Protein AF-A0A2U4FDA7-F1 (afdb_monomer_lite)

pLDDT: mean 87.08, std 16.71, range [31.14, 98.75]

Sequence (281 aa):
MVKKLFVFSLLLLTVLGCNNNVLKPDDFSKESIDAKYPYWQVGIESFEIASELTKYTTITVDEKKYMLICMALIRLAVNTEEFVSGIKAADAELGSSVNDSYDGQVLKVGDKYDAQKVIDTVRSLKYDFVYRKMNTAAGVGTGEMGKSRYLRHGLQPENEIPTGGWVGFSSGNWGSIDSTLFGDYSTYMESQAYANLAGLMFHEHMHNIGFHHVGQYAVPYTLQGVVTDILNKILWKDAIYGTNPSLKEKYKDQVNELIAYYLTEYKHLLNEDTVFDPSQK

Secondary structure (DSSP, 8-state):
---SSSSSSSSSTTSSSS------GGGGSHHHHHHHS-S-EEEEEEEEE-TT--S-EEE-HHHHHHHHHHHHHHHHHHHSHHHHHHHHHTGGG-B--S-EEETTEEE-TTPBPPHHHHHHHHHT-EEEEEEEEES--TT-EEE-----HHHHTTTS-TTTS----EEEEESS----TTS-SS--TTTHHHHHHHHHHHHHHHHHHHHHTT---SSS--HHHHHHHHHHHHHHHHHTTTGGGTS--TTHHHHHHHHHHHHHHHHHHTGGGGSS-EEE-GGG-

Foldseek 3Di:
DDDDDPPPPVPPVPDDDDDDPPQDPVCLDPVNCCVVQVFDQEAAPAEEEDPPDPAKFWCWLFLVLLVLLLSLLLSLLLSDPLLLVLLVVCQVQAFAPDWDDDPNDIHDGGHGADSVLVSVLRRLDHDHAYEYADQDDALAKAADAAHASSRCPVPDDSVPGQFTRYMYHHSDRLAGPPQQCADALVRLVSVLSSLSSSLNVQLRRCRRNHGDCPDDHHVSVSSSVSSSVSSSLQHYVCRNVVDGRNCVVVCVVSSVSSSVSSCVVCVVNSPGMDIDDSVVD

Organism: NCBI:txid1289135

Radius of gyration: 20.44 Å; chains: 1; bounding box: 64×53×49 Å

Structure (mmCIF, N/CA/C/O backbone):
data_AF-A0A2U4FDA7-F1
#
_entry.id   AF-A0A2U4FDA7-F1
#
loop_
_atom_site.group_PDB
_atom_site.id
_atom_site.type_symbol
_atom_site.label_atom_id
_atom_site.label_alt_id
_atom_site.label_comp_id
_atom_site.label_asym_id
_atom_site.label_entity_id
_atom_site.label_seq_id
_atom_site.pdbx_PDB_ins_code
_atom_site.Cartn_x
_atom_site.Cartn_y
_atom_site.Cartn_z
_atom_site.occupancy
_atom_site.B_iso_or_equiv
_atom_site.auth_seq_id
_atom_site.auth_comp_id
_atom_site.auth_asym_id
_atom_site.auth_atom_id
_atom_site.pdbx_PDB_model_num
ATOM 1 N N . MET A 1 1 ? -41.577 10.235 28.522 1.00 36.34 1 MET A N 1
ATOM 2 C CA . MET A 1 1 ? -41.369 9.577 27.214 1.00 36.34 1 MET A CA 1
ATOM 3 C C . MET A 1 1 ? -40.449 10.445 26.378 1.00 36.34 1 MET A C 1
ATOM 5 O O . MET A 1 1 ? -40.883 11.394 25.745 1.00 36.34 1 MET A O 1
ATOM 9 N N . VAL A 1 2 ? -39.157 10.145 26.475 1.00 36.44 2 VAL A N 1
ATOM 10 C CA . VAL A 1 2 ? -38.101 10.610 25.569 1.00 36.44 2 VAL A CA 1
ATOM 11 C C . VAL A 1 2 ? -38.121 9.687 24.345 1.00 36.44 2 VAL A C 1
ATOM 13 O O . VAL A 1 2 ? -38.537 8.537 24.484 1.00 36.44 2 VAL A O 1
ATOM 16 N N . LYS A 1 3 ? -37.619 10.167 23.200 1.00 33.06 3 LYS A N 1
ATOM 17 C CA . LYS A 1 3 ? -37.485 9.499 21.885 1.00 33.06 3 LYS A CA 1
ATOM 18 C C . LYS A 1 3 ? -38.623 9.816 20.919 1.00 33.06 3 LYS A C 1
ATOM 20 O O . LYS A 1 3 ? -39.659 9.162 20.944 1.00 33.06 3 LYS A O 1
ATOM 25 N N . LYS A 1 4 ? -38.366 10.790 20.035 1.00 35.56 4 LYS A N 1
ATOM 26 C CA . LYS A 1 4 ? -38.663 10.725 18.584 1.00 35.56 4 LYS A CA 1
ATOM 27 C C . LYS A 1 4 ? -38.329 12.008 17.809 1.00 35.56 4 LYS A C 1
ATOM 29 O O . LYS A 1 4 ? -38.404 11.984 16.591 1.00 35.56 4 LYS A O 1
ATOM 34 N N . LEU A 1 5 ? -37.898 13.090 18.464 1.00 34.41 5 LEU A N 1
ATOM 35 C CA . LEU A 1 5 ? -37.708 14.379 17.780 1.00 34.41 5 LEU A CA 1
ATOM 36 C C . LEU A 1 5 ? -36.277 14.714 17.316 1.00 34.41 5 LEU A C 1
ATOM 38 O O . LEU A 1 5 ? -36.084 15.769 16.732 1.00 34.41 5 LEU A O 1
ATOM 42 N N . PHE A 1 6 ? -35.281 13.848 17.537 1.00 36.16 6 PHE A N 1
ATOM 43 C CA . PHE A 1 6 ? -33.865 14.196 17.302 1.00 36.16 6 PHE A CA 1
ATOM 44 C C . PHE A 1 6 ? -33.197 13.527 16.090 1.00 36.16 6 PHE A C 1
ATOM 46 O O . PHE A 1 6 ? -32.003 13.697 15.886 1.00 36.16 6 PHE A O 1
ATOM 53 N N . VAL A 1 7 ? -33.944 12.784 15.266 1.00 36.91 7 VAL A N 1
ATOM 54 C CA . VAL A 1 7 ? -33.368 12.053 14.113 1.00 36.91 7 VAL A CA 1
ATOM 55 C C . VAL A 1 7 ? -33.609 12.771 12.778 1.00 36.91 7 VAL A C 1
ATOM 57 O O . VAL A 1 7 ? -32.968 12.455 11.785 1.00 36.91 7 VAL A O 1
ATOM 60 N N . PHE A 1 8 ? -34.465 13.795 12.740 1.00 35.97 8 PHE A N 1
ATOM 61 C CA . PHE A 1 8 ? -34.801 14.485 11.487 1.00 35.97 8 PHE A CA 1
ATOM 62 C C . PHE A 1 8 ? -34.023 15.783 11.228 1.00 35.97 8 PHE A C 1
ATOM 64 O O . PHE A 1 8 ? -34.154 16.361 10.155 1.00 35.97 8 PHE A O 1
ATOM 71 N N . SER A 1 9 ? -33.167 16.214 12.160 1.00 33.78 9 SER A N 1
ATOM 72 C CA . SER A 1 9 ? -32.395 17.461 12.020 1.00 33.78 9 SER A CA 1
ATOM 73 C C . SER A 1 9 ? -30.955 17.263 11.527 1.00 33.78 9 SER A C 1
ATOM 75 O O . SER A 1 9 ? -30.279 18.249 11.262 1.00 33.78 9 SER A O 1
ATOM 77 N N . LEU A 1 10 ? -30.487 16.017 11.353 1.00 36.66 10 LEU A N 1
ATOM 78 C CA . LEU A 1 10 ? -29.148 15.717 10.809 1.00 36.66 10 LEU A CA 1
ATOM 79 C C . LEU A 1 10 ? -29.148 15.439 9.290 1.00 36.66 10 LEU A C 1
ATOM 81 O O . LEU A 1 10 ? -28.094 15.271 8.693 1.00 36.66 10 LEU A O 1
ATOM 85 N N . LEU A 1 11 ? -30.327 15.414 8.658 1.00 37.56 11 LEU A N 1
ATOM 86 C CA . LEU A 1 11 ? -30.513 15.153 7.221 1.00 37.56 11 LEU A CA 1
ATOM 87 C C . LEU A 1 11 ? -30.821 16.415 6.396 1.00 37.56 11 LEU A C 1
ATOM 89 O O . LEU A 1 11 ? -30.961 16.328 5.182 1.00 37.56 11 LEU A O 1
ATOM 93 N N . LEU A 1 12 ? -30.918 17.583 7.041 1.00 35.84 12 LEU A N 1
ATOM 94 C CA . LEU A 1 12 ? -31.341 18.846 6.417 1.00 35.84 12 LEU A CA 1
ATOM 95 C C . LEU A 1 12 ? -30.212 19.873 6.220 1.00 35.84 12 LEU A C 1
ATOM 97 O O . LEU A 1 12 ? -30.471 20.972 5.744 1.00 35.84 12 LEU A O 1
ATOM 101 N N . LEU A 1 13 ? -28.957 19.510 6.508 1.00 36.34 13 LEU A N 1
ATOM 102 C CA . LEU A 1 13 ? -27.779 20.326 6.166 1.00 36.34 13 LEU A CA 1
ATOM 103 C C . LEU A 1 13 ? -27.215 20.034 4.762 1.00 36.34 13 LEU A C 1
ATOM 105 O O . LEU A 1 13 ? -26.172 20.559 4.395 1.00 36.34 13 LEU A O 1
ATOM 109 N N . THR A 1 14 ? -27.913 19.238 3.948 1.00 40.06 14 THR A N 1
ATOM 110 C CA . THR A 1 14 ? -27.522 18.927 2.560 1.00 40.06 14 THR A CA 1
ATOM 111 C C . THR A 1 14 ? -28.135 19.859 1.516 1.00 40.06 14 THR A C 1
ATOM 113 O O . THR A 1 14 ? -27.961 19.639 0.321 1.00 40.06 14 THR A O 1
ATOM 116 N N . VAL A 1 15 ? -28.839 20.918 1.919 1.00 42.31 15 VAL A N 1
ATOM 117 C CA . VAL A 1 15 ? -29.473 21.834 0.968 1.00 42.31 15 VAL A CA 1
ATOM 118 C C . VAL A 1 15 ? -29.127 23.258 1.357 1.00 42.31 15 VAL A C 1
ATOM 120 O O . VAL A 1 15 ? -29.823 23.852 2.170 1.00 42.31 15 VAL A O 1
ATOM 123 N N . LEU A 1 16 ? -28.020 23.773 0.813 1.00 35.44 16 LEU A N 1
ATOM 124 C CA . LEU A 1 16 ? -27.891 25.115 0.221 1.00 35.44 16 LEU A CA 1
ATOM 125 C C . LEU A 1 16 ? -26.404 25.440 -0.001 1.00 35.44 16 LEU A C 1
ATOM 127 O O . LEU A 1 16 ? -25.750 26.068 0.827 1.00 35.44 16 LEU A O 1
ATOM 131 N N . GLY A 1 17 ? -25.903 25.030 -1.169 1.00 32.16 17 GLY A N 1
ATOM 132 C CA . GLY A 1 17 ? -24.647 25.509 -1.744 1.00 32.16 17 GLY A CA 1
ATOM 133 C C . GLY A 1 17 ? -23.723 24.386 -2.209 1.00 32.16 17 GLY A C 1
ATOM 134 O O . GLY A 1 17 ? -23.198 23.659 -1.378 1.00 32.16 17 GLY A O 1
ATOM 135 N N . CYS A 1 18 ? -23.504 24.334 -3.530 1.00 31.14 18 CYS A N 1
ATOM 136 C CA . CYS A 1 18 ? -22.447 23.637 -4.287 1.00 31.14 18 CYS A CA 1
ATOM 137 C C . CYS A 1 18 ? -22.940 22.515 -5.216 1.00 31.14 18 CYS A C 1
ATOM 139 O O . CYS A 1 18 ? -23.792 21.704 -4.877 1.00 31.14 18 CYS A O 1
ATOM 141 N N . ASN A 1 19 ? -22.404 22.541 -6.437 1.00 33.66 19 ASN A N 1
ATOM 142 C CA . ASN A 1 19 ? -22.754 21.697 -7.574 1.00 33.66 19 ASN A CA 1
ATOM 143 C C . ASN A 1 19 ? -22.836 20.205 -7.214 1.00 33.66 19 ASN A C 1
ATOM 145 O O . ASN A 1 19 ? -21.866 19.606 -6.756 1.00 33.66 19 ASN A O 1
ATOM 149 N N . ASN A 1 20 ? -23.999 19.617 -7.491 1.00 34.97 20 ASN A N 1
ATOM 150 C CA . ASN A 1 20 ? -24.300 18.200 -7.332 1.00 34.97 20 ASN A CA 1
ATOM 151 C C . ASN A 1 20 ? -23.432 17.322 -8.249 1.00 34.97 20 ASN A C 1
ATOM 153 O O . ASN A 1 20 ? -23.847 16.987 -9.355 1.00 34.97 20 ASN A O 1
ATOM 157 N N . ASN A 1 21 ? -22.292 16.866 -7.741 1.00 38.06 21 ASN A N 1
ATOM 158 C CA . ASN A 1 21 ? -21.814 15.504 -7.981 1.00 38.06 21 ASN A CA 1
ATOM 159 C C . ASN A 1 21 ? -22.064 14.708 -6.694 1.00 38.06 21 ASN A C 1
ATOM 161 O O . ASN A 1 21 ? -21.149 14.411 -5.932 1.00 38.06 21 ASN A O 1
ATOM 165 N N . VAL A 1 22 ? -23.338 14.441 -6.398 1.00 46.47 22 VAL A N 1
ATOM 166 C CA . VAL A 1 22 ? -23.711 13.538 -5.303 1.00 46.47 22 VAL A CA 1
ATOM 167 C C . VAL A 1 22 ? -23.398 12.126 -5.786 1.00 46.47 22 VAL A C 1
ATOM 169 O O . VAL A 1 22 ? -24.132 11.586 -6.614 1.00 46.47 22 VAL A O 1
ATOM 172 N N . LEU A 1 23 ? -22.277 11.576 -5.315 1.00 49.50 23 LEU A N 1
ATOM 173 C CA . LEU A 1 23 ? -21.870 10.195 -5.569 1.00 49.50 23 LEU A CA 1
ATOM 174 C C . LEU A 1 23 ? -23.011 9.265 -5.135 1.00 49.50 23 LEU A C 1
ATOM 176 O O . LEU A 1 23 ? -23.492 9.332 -3.999 1.00 49.50 23 LEU A O 1
ATOM 180 N N . LYS A 1 24 ? -23.509 8.456 -6.067 1.00 52.72 24 LYS A N 1
ATOM 181 C CA . LYS A 1 24 ? -24.606 7.515 -5.833 1.00 52.72 24 LYS A CA 1
ATOM 182 C C . LYS A 1 24 ? -24.081 6.307 -5.049 1.00 52.72 24 LYS A C 1
ATOM 184 O O . LYS A 1 24 ? -22.908 5.973 -5.174 1.00 52.72 24 LYS A O 1
ATOM 189 N N . PRO A 1 25 ? -24.930 5.594 -4.288 1.00 54.31 25 PRO A N 1
ATOM 190 C CA . PRO A 1 25 ? -24.518 4.378 -3.579 1.00 54.31 25 PRO A CA 1
ATOM 191 C C . PRO A 1 25 ? -23.831 3.333 -4.477 1.00 54.31 25 PRO A C 1
ATOM 193 O O . PRO A 1 25 ? -22.891 2.681 -4.033 1.00 54.31 25 PRO A O 1
ATOM 196 N N . ASP A 1 26 ? -24.249 3.230 -5.743 1.00 58.34 26 ASP A N 1
ATOM 197 C CA . ASP A 1 26 ? -23.657 2.321 -6.733 1.00 58.34 26 ASP A CA 1
ATOM 198 C C . ASP A 1 26 ? -22.238 2.741 -7.169 1.00 58.34 26 ASP A C 1
ATOM 200 O O . ASP A 1 26 ? -21.462 1.897 -7.614 1.00 58.34 26 ASP A O 1
ATOM 204 N N . ASP A 1 27 ? -21.859 4.018 -7.007 1.00 61.38 27 ASP A N 1
ATOM 205 C CA . ASP A 1 27 ? -20.528 4.515 -7.388 1.00 61.38 27 ASP A CA 1
ATOM 206 C C . ASP A 1 27 ? -19.419 3.908 -6.510 1.00 61.38 27 ASP A C 1
ATOM 208 O O . ASP A 1 27 ? -18.279 3.798 -6.967 1.00 61.38 27 ASP A O 1
ATOM 212 N N . PHE A 1 28 ? -19.772 3.453 -5.300 1.00 71.81 28 PHE A N 1
ATOM 213 C CA . PHE A 1 28 ? -18.886 2.790 -4.337 1.00 71.81 28 PHE A CA 1
ATOM 214 C C . PHE A 1 28 ? -19.050 1.267 -4.293 1.00 71.81 28 PHE A C 1
ATOM 216 O O . PHE A 1 28 ? -18.561 0.633 -3.357 1.00 71.81 28 PHE A O 1
ATOM 223 N N . SER A 1 29 ? -19.742 0.649 -5.256 1.00 84.12 29 SER A N 1
ATOM 224 C CA . SER A 1 29 ? -19.738 -0.813 -5.331 1.00 84.12 29 SER A CA 1
ATOM 225 C C . SER A 1 29 ? -18.320 -1.320 -5.602 1.00 84.12 29 SER A C 1
ATOM 227 O O . SER A 1 29 ? -17.528 -0.671 -6.295 1.00 84.12 29 SER A O 1
ATOM 229 N N . LYS A 1 30 ? -18.002 -2.510 -5.083 1.00 89.56 30 LYS A N 1
ATOM 230 C CA . LYS A 1 30 ? -16.724 -3.176 -5.348 1.00 89.56 30 LYS A CA 1
ATOM 231 C C . LYS A 1 30 ? -16.458 -3.289 -6.850 1.00 89.56 30 LYS A C 1
ATOM 233 O O . LYS A 1 30 ? -15.358 -2.984 -7.289 1.00 89.56 30 LYS A O 1
ATOM 238 N N . GLU A 1 31 ? -17.469 -3.638 -7.650 1.00 90.81 31 GLU A N 1
ATOM 239 C CA . GLU A 1 31 ? -17.320 -3.760 -9.106 1.00 90.81 31 GLU A CA 1
ATOM 240 C C . GLU A 1 31 ? -16.995 -2.420 -9.784 1.00 90.81 31 GLU A C 1
ATOM 242 O O . GLU A 1 31 ? -16.121 -2.371 -10.648 1.00 90.81 31 GLU A O 1
ATOM 247 N N . SER A 1 32 ? -17.663 -1.328 -9.387 1.00 91.62 32 SER A N 1
ATOM 248 C CA . SER A 1 32 ? -17.404 0.021 -9.916 1.00 91.62 32 SER A CA 1
ATOM 249 C C . SER A 1 32 ? -15.986 0.485 -9.575 1.00 91.62 32 SER A C 1
ATOM 251 O O . SER A 1 32 ? -15.242 0.954 -10.443 1.00 91.62 32 SER A O 1
ATOM 253 N N . ILE A 1 33 ? -15.581 0.306 -8.317 1.00 94.81 33 ILE A N 1
ATOM 254 C CA . ILE A 1 33 ? -14.258 0.701 -7.834 1.00 94.81 33 ILE A CA 1
ATOM 255 C C . ILE A 1 33 ? -13.159 -0.158 -8.465 1.00 94.81 33 ILE A C 1
ATOM 257 O O . ILE A 1 33 ? -12.139 0.381 -8.893 1.00 94.81 33 ILE A O 1
ATOM 261 N N . ASP A 1 34 ? -13.368 -1.466 -8.601 1.00 94.75 34 ASP A N 1
ATOM 262 C CA . ASP A 1 34 ? -12.437 -2.370 -9.279 1.00 94.75 34 ASP A CA 1
ATOM 263 C C . ASP A 1 34 ? -12.313 -2.059 -10.775 1.00 94.75 34 ASP A C 1
ATOM 265 O O . ASP A 1 34 ? -11.227 -2.209 -11.330 1.00 94.75 34 ASP A O 1
ATOM 269 N N . ALA A 1 35 ? -13.365 -1.564 -11.431 1.00 93.94 35 ALA A N 1
ATOM 270 C CA . ALA A 1 35 ? -13.279 -1.119 -12.821 1.00 93.94 35 ALA A CA 1
ATOM 271 C C . ALA A 1 35 ? -12.478 0.189 -12.980 1.00 93.94 35 ALA A C 1
ATOM 273 O O . ALA A 1 35 ? -11.703 0.320 -13.928 1.00 93.94 35 ALA A O 1
ATOM 274 N N . LYS A 1 36 ? -12.648 1.156 -12.066 1.00 95.12 36 LYS A N 1
ATOM 275 C CA . LYS A 1 36 ? -11.931 2.449 -12.097 1.00 95.12 36 LYS A CA 1
ATOM 276 C C . LYS A 1 36 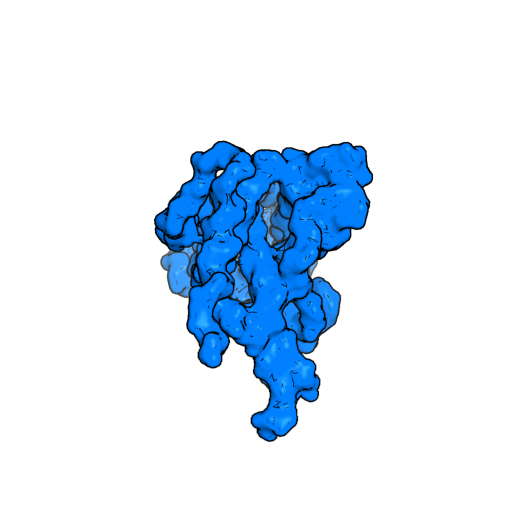? -10.470 2.332 -11.652 1.00 95.12 36 LYS A C 1
ATOM 278 O O . LYS A 1 36 ? -9.603 2.994 -12.219 1.00 95.12 36 LYS A O 1
ATOM 283 N N . TYR A 1 37 ? -10.203 1.491 -10.653 1.00 96.56 37 TYR A N 1
ATOM 284 C CA . TYR A 1 37 ? -8.892 1.289 -10.033 1.00 96.56 37 TYR A CA 1
ATOM 285 C C . TYR A 1 37 ? -8.519 -0.200 -10.083 1.00 96.56 37 TYR A C 1
ATOM 287 O O . TYR A 1 37 ? -8.541 -0.875 -9.046 1.00 96.56 37 TYR A O 1
ATOM 295 N N . PRO A 1 38 ? -8.220 -0.748 -11.274 1.00 95.94 38 PRO A N 1
ATOM 296 C CA . PRO A 1 38 ? -8.093 -2.191 -11.478 1.00 95.94 38 PRO A CA 1
ATOM 297 C C . PRO A 1 38 ? -6.887 -2.811 -10.782 1.00 95.94 38 PRO A C 1
ATOM 299 O O . PRO A 1 38 ? -6.884 -4.016 -10.539 1.00 95.94 38 PRO A O 1
ATOM 302 N N . TYR A 1 39 ? -5.877 -2.011 -10.450 1.00 97.06 39 TYR A N 1
ATOM 303 C CA . TYR A 1 39 ? -4.652 -2.507 -9.844 1.00 97.06 39 TYR A CA 1
ATOM 304 C C . TYR A 1 39 ? -4.708 -2.456 -8.320 1.00 97.06 39 TYR A C 1
ATOM 306 O O . TYR A 1 39 ? -5.357 -1.575 -7.751 1.00 97.06 39 TYR A O 1
ATOM 314 N N . TRP A 1 40 ? -3.963 -3.355 -7.670 1.00 94.06 40 TRP A N 1
ATOM 315 C CA . TRP A 1 40 ? -3.874 -3.438 -6.208 1.00 94.06 40 TRP A CA 1
ATOM 316 C C . TRP A 1 40 ? -5.245 -3.657 -5.544 1.00 94.06 40 TRP A C 1
ATOM 318 O O . TRP A 1 40 ? -5.741 -2.838 -4.770 1.00 94.06 40 TRP A O 1
ATOM 328 N N . GLN A 1 41 ? -5.869 -4.795 -5.840 1.00 93.00 41 GLN A N 1
ATOM 329 C CA . GLN A 1 41 ? -7.125 -5.238 -5.224 1.00 93.00 41 GLN A CA 1
ATOM 330 C C . GLN A 1 41 ? -6.855 -5.978 -3.907 1.00 93.00 41 GLN A C 1
ATOM 332 O O . GLN A 1 41 ? -7.356 -7.077 -3.676 1.00 93.00 41 GLN A O 1
ATOM 337 N N . VAL A 1 42 ? -6.010 -5.388 -3.063 1.00 91.50 42 VAL A N 1
ATOM 338 C CA . VAL A 1 42 ? -5.665 -5.937 -1.753 1.00 91.50 42 VAL A CA 1
ATOM 339 C C . VAL A 1 42 ? -6.729 -5.499 -0.739 1.00 91.50 42 VAL A C 1
ATOM 341 O O . VAL A 1 42 ? -7.024 -4.300 -0.631 1.00 91.50 42 VAL A O 1
ATOM 344 N N . GLY A 1 43 ? -7.324 -6.460 -0.031 1.00 90.62 43 GLY A N 1
ATOM 345 C CA . GLY A 1 43 ? -8.391 -6.248 0.952 1.00 90.62 43 GLY A CA 1
ATOM 346 C C . GLY A 1 43 ? -8.016 -6.656 2.376 1.00 90.62 43 GLY A C 1
ATOM 347 O O . GLY A 1 43 ? -6.953 -7.223 2.592 1.00 90.62 43 GLY A O 1
ATOM 348 N N . ILE A 1 44 ? -8.854 -6.334 3.366 1.00 93.31 44 ILE A N 1
ATOM 349 C CA . ILE A 1 44 ? -8.606 -6.697 4.774 1.00 93.31 44 ILE A CA 1
ATOM 350 C C . ILE A 1 44 ? -9.512 -7.848 5.181 1.00 93.31 44 ILE A C 1
ATOM 352 O O . ILE A 1 44 ? -10.735 -7.728 5.129 1.00 93.31 44 ILE A O 1
ATOM 356 N N . GLU A 1 45 ? -8.899 -8.912 5.685 1.00 94.25 45 GLU A N 1
ATOM 357 C CA . GLU A 1 45 ? -9.604 -9.995 6.360 1.00 94.25 45 GLU A CA 1
ATOM 358 C C . GLU A 1 45 ? -9.968 -9.586 7.794 1.00 94.25 45 GLU A C 1
ATOM 360 O O . GLU A 1 45 ? -11.130 -9.654 8.198 1.00 94.25 45 GLU A O 1
ATOM 365 N N . SER A 1 46 ? -8.984 -9.129 8.576 1.00 94.31 46 SER A N 1
ATOM 366 C CA . SER A 1 46 ? -9.190 -8.781 9.983 1.00 94.31 46 SER A CA 1
ATOM 367 C C . SER A 1 46 ? -8.107 -7.848 10.549 1.00 94.31 46 SER A C 1
ATOM 369 O O . SER A 1 46 ? -7.038 -7.639 9.966 1.00 94.31 46 SER A O 1
ATOM 371 N N . PHE A 1 47 ? -8.404 -7.285 11.725 1.00 95.38 47 PHE A N 1
ATOM 372 C CA . PHE A 1 47 ? -7.440 -6.601 12.588 1.00 95.38 47 PHE A CA 1
ATOM 373 C C . PHE A 1 47 ? -7.183 -7.449 13.832 1.00 95.38 47 PHE A C 1
ATOM 375 O O . PHE A 1 47 ? -8.107 -7.689 14.614 1.00 95.38 47 PHE A O 1
ATOM 382 N N . GLU A 1 48 ? -5.933 -7.844 14.047 1.00 95.12 48 GLU A N 1
ATOM 383 C CA . GLU A 1 48 ? -5.531 -8.761 15.114 1.00 95.12 48 GLU A CA 1
ATOM 384 C C . GLU A 1 48 ? -4.509 -8.149 16.066 1.00 95.12 48 GLU A C 1
ATOM 386 O O . GLU A 1 48 ? -3.695 -7.305 15.701 1.00 95.12 48 GLU A O 1
ATOM 391 N N . ILE A 1 49 ? -4.486 -8.644 17.298 1.00 92.31 49 ILE A N 1
ATOM 392 C CA . ILE A 1 49 ? -3.402 -8.378 18.239 1.00 92.31 49 ILE A CA 1
ATOM 393 C C . ILE A 1 49 ? -2.625 -9.672 18.437 1.00 92.31 49 ILE A C 1
ATOM 395 O O . ILE A 1 49 ? -3.210 -10.725 18.685 1.00 92.31 49 ILE A O 1
ATOM 399 N N . ALA A 1 50 ? -1.303 -9.590 18.318 1.00 90.38 50 ALA A N 1
ATOM 400 C CA . ALA A 1 50 ? -0.439 -10.748 18.438 1.00 90.38 50 ALA A CA 1
ATOM 401 C C . ALA A 1 50 ? -0.530 -11.371 19.836 1.00 90.38 50 ALA A C 1
ATOM 403 O O . ALA A 1 50 ? -0.450 -10.685 20.859 1.00 90.38 50 ALA A O 1
ATOM 404 N N . SER A 1 51 ? -0.701 -12.691 19.874 1.00 85.69 51 SER A N 1
ATOM 405 C CA . SER A 1 51 ? -0.971 -13.437 21.107 1.00 85.69 51 SER A CA 1
ATOM 406 C C . SER A 1 51 ? 0.178 -13.400 22.121 1.00 85.69 51 SER A C 1
ATOM 408 O O . SER A 1 51 ? -0.049 -13.613 23.316 1.00 85.69 51 SER A O 1
ATOM 410 N N . GLU A 1 52 ? 1.396 -13.131 21.652 1.00 85.12 52 GLU A N 1
ATOM 411 C CA . GLU A 1 52 ? 2.625 -13.025 22.432 1.00 85.12 52 GLU A CA 1
ATOM 412 C C . GLU A 1 52 ? 2.768 -11.693 23.178 1.00 85.12 52 GLU A C 1
ATOM 414 O O . GLU A 1 52 ? 3.673 -11.554 24.006 1.00 85.12 52 GLU A O 1
ATOM 419 N N . LEU A 1 53 ? 1.889 -10.712 22.930 1.00 85.81 53 LEU A N 1
ATOM 420 C CA . LEU A 1 53 ? 1.871 -9.494 23.731 1.00 85.81 53 LEU A CA 1
ATOM 421 C C . LEU A 1 53 ? 1.533 -9.819 25.192 1.00 85.81 53 LEU A C 1
ATOM 423 O O . LEU A 1 53 ? 0.704 -10.672 25.507 1.00 85.81 53 LEU A O 1
ATOM 427 N N . THR A 1 54 ? 2.200 -9.118 26.106 1.00 85.38 54 THR A N 1
ATOM 428 C CA . THR A 1 54 ? 2.073 -9.327 27.559 1.00 85.38 54 THR A CA 1
ATOM 429 C C . THR A 1 54 ? 1.366 -8.178 28.271 1.00 85.38 54 THR A C 1
ATOM 431 O O . THR A 1 54 ? 1.157 -8.236 29.480 1.00 85.38 54 THR A O 1
ATOM 434 N N . LYS A 1 55 ? 0.997 -7.124 27.539 1.00 87.06 55 LYS A N 1
ATOM 435 C CA . LYS A 1 55 ? 0.338 -5.922 28.060 1.00 87.06 55 LYS A CA 1
ATOM 436 C C . LYS A 1 55 ? -1.036 -5.762 27.430 1.00 87.06 55 LYS A C 1
ATOM 438 O O . LYS A 1 55 ? -1.230 -6.158 26.281 1.00 87.06 55 LYS A O 1
ATOM 443 N N . TYR A 1 56 ? -1.943 -5.122 28.167 1.00 88.69 56 TYR A N 1
ATOM 444 C CA . TYR A 1 56 ? -3.216 -4.669 27.616 1.00 88.69 56 TYR A CA 1
ATOM 445 C C . TYR A 1 56 ? -2.959 -3.854 26.345 1.00 88.69 56 TYR A C 1
ATOM 447 O O . TYR A 1 56 ? -2.179 -2.899 26.367 1.00 88.69 56 TYR A O 1
ATOM 455 N N . THR A 1 57 ? -3.570 -4.270 25.243 1.00 91.44 57 THR A N 1
ATOM 456 C CA . THR A 1 57 ? -3.358 -3.679 23.921 1.00 91.44 57 THR A CA 1
ATOM 457 C C . THR A 1 57 ? -4.702 -3.536 23.229 1.00 91.44 57 THR A C 1
ATOM 459 O O . THR A 1 57 ? -5.581 -4.385 23.366 1.00 91.44 57 THR A O 1
ATOM 462 N N . THR A 1 58 ? -4.864 -2.462 22.466 1.00 92.94 58 THR A N 1
ATOM 463 C CA . THR A 1 58 ? -6.092 -2.182 21.727 1.00 92.94 58 THR A CA 1
ATOM 464 C C . THR A 1 58 ? -5.744 -1.701 20.327 1.00 92.94 58 THR A C 1
ATOM 466 O O . THR A 1 58 ? -4.762 -0.979 20.161 1.00 92.94 58 THR A O 1
ATOM 469 N N . ILE A 1 59 ? -6.529 -2.106 19.332 1.00 94.75 59 ILE A N 1
ATOM 470 C CA . ILE A 1 59 ? -6.619 -1.450 18.026 1.00 94.75 59 ILE A CA 1
ATOM 471 C C . ILE A 1 59 ? -7.944 -0.709 18.025 1.00 94.75 59 ILE A C 1
ATOM 473 O O . ILE A 1 59 ? -9.004 -1.341 17.955 1.00 94.75 59 ILE A O 1
ATOM 477 N N . THR A 1 60 ? -7.887 0.610 18.148 1.00 95.44 60 THR A N 1
ATOM 478 C CA . THR A 1 60 ? -9.108 1.412 18.222 1.00 95.44 60 THR A CA 1
ATOM 479 C C . THR A 1 60 ? -9.803 1.484 16.864 1.00 95.44 60 THR A C 1
ATOM 481 O O . THR A 1 60 ? -9.171 1.316 15.817 1.00 95.44 60 THR A O 1
ATOM 484 N N . VAL A 1 61 ? -11.103 1.778 16.847 1.00 95.38 61 VAL A N 1
ATOM 485 C CA . VAL A 1 61 ? -11.830 2.080 15.600 1.00 95.38 61 VAL A CA 1
ATOM 486 C C . VAL A 1 61 ? -11.154 3.208 14.811 1.00 95.38 61 VAL A C 1
ATOM 488 O O . VAL A 1 61 ? -11.139 3.163 13.582 1.00 95.38 61 VAL A O 1
ATOM 491 N N . ASP A 1 62 ? -10.579 4.199 15.494 1.00 95.12 62 ASP A N 1
ATOM 492 C CA . ASP A 1 62 ? -9.858 5.305 14.858 1.00 95.12 62 ASP A CA 1
ATOM 493 C C . ASP A 1 62 ? -8.607 4.817 14.111 1.00 95.12 62 ASP A C 1
ATOM 495 O O . ASP A 1 62 ? -8.433 5.086 12.922 1.00 95.12 62 ASP A O 1
ATOM 499 N N . GLU A 1 63 ? -7.804 3.969 14.756 1.00 95.00 63 GLU A N 1
ATOM 500 C CA . GLU A 1 63 ? -6.634 3.345 14.131 1.00 95.00 63 GLU A CA 1
ATOM 501 C C . GLU A 1 63 ? -7.020 2.469 12.934 1.00 95.00 63 GLU A C 1
ATOM 503 O O . GLU A 1 63 ? -6.350 2.498 11.901 1.00 95.00 63 GLU A O 1
ATOM 508 N N . LYS A 1 64 ? -8.129 1.724 13.024 1.00 96.12 64 LYS A N 1
ATOM 509 C CA . LYS A 1 64 ? -8.638 0.922 11.898 1.00 96.12 64 LYS A CA 1
ATOM 510 C C . LYS A 1 64 ? -9.012 1.805 10.708 1.00 96.12 64 LYS A C 1
ATOM 512 O O . LYS A 1 64 ? -8.662 1.482 9.574 1.00 96.12 64 LYS A O 1
ATOM 517 N N . LYS A 1 65 ? -9.686 2.936 10.945 1.00 96.25 65 LYS A N 1
ATOM 518 C CA . LYS A 1 65 ? -10.015 3.900 9.882 1.00 96.25 65 LYS A CA 1
ATOM 519 C C . LYS A 1 65 ? -8.762 4.531 9.280 1.00 96.25 65 LYS A C 1
ATOM 521 O O . LYS A 1 65 ? -8.686 4.660 8.061 1.00 96.25 65 LYS A O 1
ATOM 526 N N . TYR A 1 66 ? -7.775 4.869 10.105 1.00 96.00 66 TYR A N 1
ATOM 527 C CA . TYR A 1 66 ? -6.491 5.396 9.644 1.00 96.00 66 TYR A CA 1
ATOM 528 C C . TYR A 1 66 ? -5.769 4.408 8.709 1.00 96.00 66 TYR A C 1
ATOM 530 O O . TYR A 1 66 ? -5.312 4.789 7.629 1.00 96.00 66 TYR A O 1
ATOM 538 N N . MET A 1 67 ? -5.755 3.117 9.062 1.00 95.62 67 MET A N 1
ATOM 539 C CA . MET A 1 67 ? -5.216 2.047 8.209 1.00 95.62 67 MET A CA 1
ATOM 540 C C . MET A 1 67 ? -5.978 1.916 6.885 1.00 95.62 67 MET A C 1
ATOM 542 O O . MET A 1 67 ? -5.362 1.797 5.827 1.00 95.62 67 MET A O 1
ATOM 546 N N . LEU A 1 68 ? -7.312 1.992 6.917 1.00 96.69 68 LEU A N 1
ATOM 547 C CA . LEU A 1 68 ? -8.148 1.966 5.711 1.00 96.69 68 LEU A CA 1
ATOM 548 C C . LEU A 1 68 ? -7.866 3.150 4.776 1.00 96.69 68 LEU A C 1
ATOM 550 O O . LEU A 1 68 ? -7.807 2.971 3.559 1.00 96.69 68 LEU A O 1
ATOM 554 N N . ILE A 1 69 ? -7.634 4.345 5.325 1.00 97.56 69 ILE A N 1
ATOM 555 C CA . ILE A 1 69 ? -7.213 5.513 4.540 1.00 97.56 69 ILE A CA 1
ATOM 556 C C . ILE A 1 69 ? -5.850 5.253 3.895 1.00 97.56 69 ILE A C 1
ATOM 558 O O . ILE A 1 69 ? -5.681 5.491 2.701 1.00 97.56 69 ILE A O 1
ATOM 562 N N . CYS A 1 70 ? -4.888 4.708 4.640 1.00 97.69 70 CYS A N 1
ATOM 563 C CA . CYS A 1 70 ? -3.579 4.374 4.084 1.00 97.69 70 CYS A CA 1
ATOM 564 C C . CYS A 1 70 ? -3.678 3.332 2.955 1.00 97.69 70 CYS A C 1
ATOM 566 O O . CYS A 1 70 ? -3.000 3.472 1.939 1.00 97.69 70 CYS A O 1
ATOM 568 N N . MET A 1 71 ? -4.574 2.346 3.055 1.00 97.12 71 MET A N 1
ATOM 569 C CA . MET A 1 71 ? -4.841 1.412 1.953 1.00 97.12 71 MET A CA 1
ATOM 570 C C . MET A 1 71 ? -5.419 2.094 0.713 1.00 97.12 71 MET A C 1
ATOM 572 O O . MET A 1 71 ? -4.977 1.806 -0.402 1.00 97.12 71 MET A O 1
ATOM 576 N N . ALA A 1 72 ? -6.370 3.012 0.896 1.00 97.81 72 ALA A N 1
ATOM 577 C CA . ALA A 1 72 ? -6.918 3.813 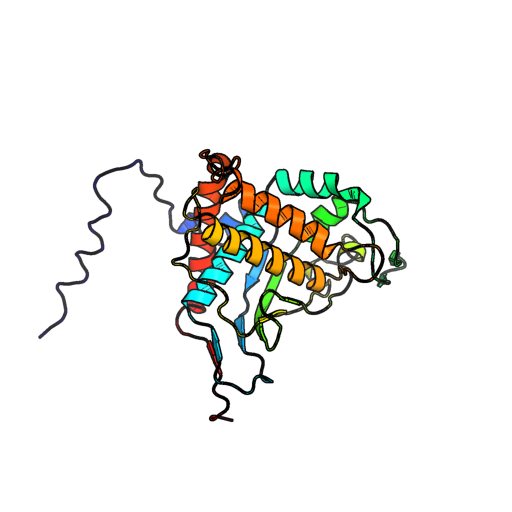-0.195 1.00 97.81 72 ALA A CA 1
ATOM 578 C C . ALA A 1 72 ? -5.810 4.601 -0.915 1.00 97.81 72 ALA A C 1
ATOM 580 O O . ALA A 1 72 ? -5.753 4.606 -2.146 1.00 97.81 72 ALA A O 1
ATOM 581 N N . LEU A 1 73 ? -4.885 5.196 -0.155 1.00 98.62 73 LEU A N 1
ATOM 582 C CA . LEU A 1 73 ? -3.730 5.921 -0.687 1.00 98.62 73 LEU A CA 1
ATOM 583 C C . LEU A 1 73 ? -2.783 5.009 -1.483 1.00 98.62 73 LEU A C 1
ATOM 585 O O . LEU A 1 73 ? -2.359 5.383 -2.576 1.00 98.62 73 LEU A O 1
ATOM 589 N N . ILE A 1 74 ? -2.483 3.802 -0.993 1.00 98.50 74 ILE A N 1
ATOM 590 C CA . ILE A 1 74 ? -1.655 2.829 -1.729 1.00 98.50 74 ILE A CA 1
ATOM 591 C C . ILE A 1 74 ? -2.326 2.448 -3.049 1.00 98.50 74 ILE A C 1
ATOM 593 O O . ILE A 1 74 ? -1.691 2.512 -4.105 1.00 98.50 74 ILE A O 1
ATOM 597 N N . ARG A 1 75 ? -3.616 2.083 -3.004 1.00 98.31 75 ARG A N 1
ATOM 598 C CA . ARG A 1 75 ? -4.368 1.693 -4.201 1.00 98.31 75 ARG A CA 1
ATOM 599 C C . ARG A 1 75 ? -4.382 2.820 -5.225 1.00 98.31 75 ARG A C 1
ATOM 601 O O . ARG A 1 75 ? -4.123 2.564 -6.400 1.00 98.31 75 ARG A O 1
ATOM 608 N N . LEU A 1 76 ? -4.603 4.061 -4.791 1.00 98.50 76 LEU A N 1
ATOM 609 C CA . LEU A 1 76 ? -4.487 5.228 -5.659 1.00 98.50 76 LEU A CA 1
ATOM 610 C C . LEU A 1 76 ? -3.099 5.300 -6.299 1.00 98.50 76 LEU A C 1
ATOM 612 O O . LEU A 1 76 ? -3.008 5.309 -7.525 1.00 98.50 76 LEU A O 1
ATOM 616 N N . ALA A 1 77 ? -2.036 5.316 -5.487 1.00 98.69 77 ALA A N 1
ATOM 617 C CA . ALA A 1 77 ? -0.662 5.485 -5.952 1.00 98.69 77 ALA A CA 1
ATOM 618 C C . ALA A 1 77 ? -0.303 4.455 -7.034 1.00 98.69 77 ALA A C 1
ATOM 620 O O . ALA A 1 77 ? 0.149 4.837 -8.112 1.00 98.69 77 ALA A O 1
ATOM 621 N N . VAL A 1 78 ? -0.593 3.170 -6.805 1.00 98.56 78 VAL A N 1
ATOM 622 C CA . VAL A 1 78 ? -0.307 2.077 -7.753 1.00 98.56 78 VAL A CA 1
ATOM 623 C C . VAL A 1 78 ? -1.068 2.228 -9.081 1.00 98.56 78 VAL A C 1
ATOM 625 O O . VAL A 1 78 ? -0.566 1.812 -10.132 1.00 98.56 78 VAL A O 1
ATOM 628 N N . ASN A 1 79 ? -2.246 2.860 -9.070 1.00 98.56 79 ASN A N 1
ATOM 629 C CA . ASN A 1 79 ? -3.054 3.114 -10.268 1.00 98.56 79 ASN A CA 1
ATOM 630 C C . ASN A 1 79 ? -2.636 4.371 -11.058 1.00 98.56 79 ASN A C 1
ATOM 632 O O . ASN A 1 79 ? -3.172 4.610 -12.138 1.00 98.56 79 ASN A O 1
ATOM 636 N N . THR A 1 80 ? -1.655 5.147 -10.588 1.00 98.44 80 THR A N 1
ATOM 637 C CA . THR A 1 80 ? -1.197 6.365 -11.280 1.00 98.44 80 THR A CA 1
ATOM 638 C C . THR A 1 80 ? -0.166 6.096 -12.388 1.00 98.44 80 THR A C 1
ATOM 640 O O . THR A 1 80 ? 0.484 5.045 -12.433 1.00 98.44 80 THR A O 1
ATOM 643 N N . GLU A 1 81 ? 0.024 7.056 -13.296 1.00 98.00 81 GLU A N 1
ATOM 644 C CA . GLU A 1 81 ? 1.126 7.025 -14.275 1.00 98.00 81 GLU A CA 1
ATOM 645 C C . GLU A 1 81 ? 2.488 7.330 -13.629 1.00 98.00 81 GLU A C 1
ATOM 647 O O . GLU A 1 81 ? 3.529 6.835 -14.079 1.00 98.00 81 GLU A O 1
ATOM 652 N N . GLU A 1 82 ? 2.487 8.100 -12.538 1.00 98.56 82 GLU A N 1
ATOM 653 C CA . GLU A 1 82 ? 3.673 8.428 -11.755 1.00 98.56 82 GLU A CA 1
ATOM 654 C C . GLU A 1 82 ? 4.283 7.173 -11.124 1.00 98.56 82 GLU A C 1
ATOM 656 O O . GLU A 1 82 ? 5.505 7.080 -11.043 1.00 98.56 82 GLU A O 1
ATOM 661 N N . PHE A 1 83 ? 3.470 6.171 -10.773 1.00 98.75 83 PHE A N 1
ATOM 662 C CA . PHE A 1 83 ? 3.970 4.870 -10.323 1.00 98.75 83 PHE A CA 1
ATOM 663 C C . PHE A 1 83 ? 4.785 4.167 -11.410 1.00 98.75 83 PHE A C 1
ATOM 665 O O . PHE A 1 83 ? 5.933 3.805 -11.176 1.00 98.75 83 PHE A O 1
ATOM 672 N N . VAL A 1 84 ? 4.244 4.042 -12.627 1.00 98.38 84 VAL A N 1
ATOM 673 C CA . VAL A 1 84 ? 4.957 3.421 -13.764 1.00 98.38 84 VAL A CA 1
ATOM 674 C C . VAL A 1 84 ? 6.272 4.141 -14.037 1.00 98.38 84 VAL A C 1
ATOM 676 O O . VAL A 1 84 ? 7.309 3.505 -14.221 1.00 98.38 84 VAL A O 1
ATOM 679 N N . SER A 1 85 ? 6.227 5.471 -14.053 1.00 98.38 85 SER A N 1
ATOM 680 C CA . SER A 1 85 ? 7.395 6.305 -14.335 1.00 98.38 85 SER A CA 1
ATOM 681 C C . SER A 1 85 ? 8.439 6.207 -13.222 1.00 98.38 85 SER A C 1
ATOM 683 O O . SER A 1 85 ? 9.626 6.091 -13.512 1.00 98.38 85 SER A O 1
ATOM 685 N N . GLY A 1 86 ? 8.003 6.189 -11.960 1.00 98.31 86 GLY A N 1
ATOM 686 C CA . GLY A 1 86 ? 8.866 6.046 -10.791 1.00 98.31 86 GLY A CA 1
ATOM 687 C C . GLY A 1 86 ? 9.574 4.695 -10.740 1.00 98.31 86 GLY A C 1
ATOM 688 O O . GLY A 1 86 ? 10.780 4.661 -10.517 1.00 98.31 86 GLY A O 1
ATOM 689 N N . ILE A 1 87 ? 8.870 3.593 -11.026 1.00 98.19 87 ILE A N 1
ATOM 690 C CA . ILE A 1 87 ? 9.498 2.263 -11.082 1.00 98.19 87 ILE A CA 1
ATOM 691 C C . ILE A 1 87 ? 10.514 2.179 -12.226 1.00 98.19 87 ILE A C 1
ATOM 693 O O . ILE A 1 87 ? 11.622 1.696 -12.019 1.00 98.19 87 ILE A O 1
ATOM 697 N N . LYS A 1 88 ? 10.183 2.697 -13.417 1.00 97.88 88 LYS A N 1
ATOM 698 C CA . LYS A 1 88 ? 11.116 2.720 -14.559 1.00 97.88 88 LYS A CA 1
ATOM 699 C C . LYS A 1 88 ? 12.345 3.592 -14.302 1.00 97.88 88 LYS A C 1
ATOM 701 O O . LYS A 1 88 ? 13.431 3.260 -14.760 1.00 97.88 88 LYS A O 1
ATOM 706 N N . ALA A 1 89 ? 12.187 4.697 -13.577 1.00 97.69 89 ALA A N 1
ATOM 707 C CA . ALA A 1 89 ? 13.310 5.544 -13.184 1.00 97.69 89 ALA A CA 1
ATOM 708 C C . ALA A 1 89 ? 14.234 4.860 -12.162 1.00 97.69 89 ALA A C 1
ATOM 710 O O . ALA A 1 89 ? 15.415 5.191 -12.113 1.00 97.69 89 ALA A O 1
ATOM 711 N N . ALA A 1 90 ? 13.705 3.908 -11.389 1.00 95.81 90 ALA A N 1
ATOM 712 C CA . ALA A 1 90 ? 14.429 3.153 -10.373 1.00 95.81 90 ALA A CA 1
ATOM 713 C C . ALA A 1 90 ? 14.938 1.779 -10.864 1.00 95.81 90 ALA A C 1
ATOM 715 O O . ALA A 1 90 ? 15.238 0.903 -10.055 1.00 95.81 90 ALA A O 1
ATOM 716 N N . ASP A 1 91 ? 14.996 1.551 -12.182 1.00 94.50 91 ASP A N 1
ATOM 717 C CA . ASP A 1 91 ? 15.363 0.261 -12.792 1.00 94.50 91 ASP A CA 1
ATOM 718 C C . ASP A 1 91 ? 16.741 -0.246 -12.324 1.00 94.50 91 ASP A C 1
ATOM 720 O O . ASP A 1 91 ? 16.938 -1.434 -12.051 1.00 94.50 91 ASP A O 1
ATOM 724 N N . ALA A 1 92 ? 17.691 0.671 -12.121 1.00 92.94 92 ALA A N 1
ATOM 725 C CA . ALA A 1 92 ? 19.030 0.340 -11.647 1.00 92.94 92 ALA A CA 1
ATOM 726 C C . ALA A 1 92 ? 19.027 -0.269 -10.232 1.00 92.94 92 ALA A C 1
ATOM 728 O O . ALA A 1 92 ? 19.914 -1.064 -9.902 1.00 92.94 92 ALA A O 1
ATOM 729 N N . GLU A 1 93 ? 18.035 0.051 -9.409 1.00 94.44 93 GLU A N 1
ATOM 730 C CA . GLU A 1 93 ? 17.870 -0.427 -8.040 1.00 94.44 93 GLU A CA 1
ATOM 731 C C . GLU A 1 93 ? 17.064 -1.737 -7.948 1.00 94.44 93 GLU A C 1
ATOM 733 O O . GLU A 1 93 ? 17.018 -2.353 -6.877 1.00 94.44 93 GLU A O 1
ATOM 738 N N . LEU A 1 94 ? 16.462 -2.204 -9.049 1.00 95.31 94 LEU A N 1
ATOM 739 C CA . LEU A 1 94 ? 15.635 -3.413 -9.077 1.00 95.31 94 LEU A CA 1
ATOM 740 C C . LEU A 1 94 ? 16.486 -4.669 -9.309 1.00 95.31 94 LEU A C 1
ATOM 742 O O . LEU A 1 94 ? 16.737 -5.097 -10.435 1.00 95.31 94 LEU A O 1
ATOM 746 N N . GLY A 1 95 ? 16.925 -5.296 -8.220 1.00 94.88 95 GLY A N 1
ATOM 747 C CA . GLY A 1 95 ? 17.611 -6.586 -8.273 1.00 94.88 95 GLY A CA 1
ATOM 748 C C . GLY A 1 95 ? 17.160 -7.548 -7.183 1.00 94.88 95 GLY A C 1
ATOM 749 O O . GLY A 1 95 ? 16.672 -7.145 -6.126 1.00 94.88 95 GLY A O 1
ATOM 750 N N . SER A 1 96 ? 17.305 -8.841 -7.443 1.00 94.00 96 SER A N 1
ATOM 751 C CA . SER A 1 96 ? 16.909 -9.875 -6.501 1.00 94.00 96 SER A CA 1
ATOM 752 C C . SER A 1 96 ? 17.879 -9.984 -5.333 1.00 94.00 96 SER A C 1
ATOM 754 O O . SER A 1 96 ? 19.098 -10.034 -5.499 1.00 94.00 96 SER A O 1
ATOM 756 N N . SER A 1 97 ? 17.297 -10.110 -4.147 1.00 92.19 97 SER A N 1
ATOM 757 C CA . SER A 1 97 ? 17.984 -10.367 -2.880 1.00 92.19 97 SER A CA 1
ATOM 758 C C . SER A 1 97 ? 17.680 -11.763 -2.334 1.00 92.19 97 SER A C 1
ATOM 760 O O . SER A 1 97 ? 18.011 -12.080 -1.195 1.00 92.19 97 SER A O 1
ATOM 762 N N . VAL A 1 98 ? 17.044 -12.614 -3.144 1.00 90.62 98 VAL A N 1
ATOM 763 C CA . VAL A 1 98 ? 16.664 -13.983 -2.781 1.00 90.62 98 VAL A CA 1
ATOM 764 C C . VAL A 1 98 ? 16.980 -14.958 -3.910 1.00 90.62 98 VAL A C 1
ATOM 766 O O . VAL A 1 98 ? 17.056 -14.580 -5.079 1.00 90.62 98 VAL A O 1
ATOM 769 N N . ASN A 1 99 ? 17.141 -16.230 -3.551 1.00 91.81 99 ASN A N 1
ATOM 770 C CA . ASN A 1 99 ? 17.115 -17.323 -4.516 1.00 91.81 99 ASN A CA 1
ATOM 771 C C . ASN A 1 99 ? 15.724 -17.968 -4.496 1.00 91.81 99 ASN A C 1
ATOM 773 O O . ASN A 1 99 ? 15.187 -18.231 -3.420 1.00 91.81 99 ASN A O 1
ATOM 777 N N . ASP A 1 100 ? 15.161 -18.253 -5.664 1.00 93.44 100 ASP A N 1
ATOM 778 C CA . ASP A 1 100 ? 13.898 -18.982 -5.815 1.00 93.44 100 ASP A CA 1
ATOM 779 C C . ASP A 1 100 ? 13.924 -19.785 -7.125 1.00 93.44 100 ASP A C 1
ATOM 781 O O . ASP A 1 100 ? 14.719 -19.514 -8.028 1.00 93.44 100 ASP A O 1
ATOM 785 N N . SER A 1 101 ? 13.070 -20.794 -7.240 1.00 93.06 101 SER A N 1
ATOM 786 C CA . SER A 1 101 ? 12.949 -21.605 -8.451 1.00 93.06 101 SER A CA 1
ATOM 787 C C . SER A 1 101 ? 11.528 -22.116 -8.619 1.00 93.06 101 SER A C 1
ATOM 789 O O . SER A 1 101 ? 10.921 -22.596 -7.657 1.00 93.06 101 SER A O 1
ATOM 791 N N . TYR A 1 102 ? 11.015 -22.058 -9.842 1.00 94.50 102 TYR A N 1
ATOM 792 C CA . TYR A 1 102 ? 9.684 -22.539 -10.186 1.00 94.50 102 TYR A CA 1
ATOM 793 C C . TYR A 1 102 ? 9.629 -22.924 -11.664 1.00 94.50 102 TYR A C 1
ATOM 795 O O . TYR A 1 102 ? 10.138 -22.186 -12.499 1.00 94.50 102 TYR A O 1
ATOM 803 N N . ASP A 1 103 ? 9.032 -24.077 -11.970 1.00 93.00 103 ASP A N 1
ATOM 804 C CA . ASP A 1 103 ? 8.811 -24.575 -13.338 1.00 93.00 103 ASP A CA 1
ATOM 805 C C . ASP A 1 103 ? 10.038 -24.454 -14.273 1.00 93.00 103 ASP A C 1
ATOM 807 O O . ASP A 1 103 ? 9.990 -23.917 -15.376 1.00 93.00 103 ASP A O 1
ATOM 811 N N . GLY A 1 104 ? 11.206 -24.880 -13.779 1.00 91.69 104 GLY A N 1
ATOM 812 C CA . GLY A 1 104 ? 12.472 -24.820 -14.521 1.00 91.69 104 GLY A CA 1
ATOM 813 C C . GLY A 1 104 ? 13.111 -23.427 -14.634 1.00 91.69 104 GLY A C 1
ATOM 814 O O . GLY A 1 104 ? 14.260 -23.334 -15.066 1.00 91.69 104 GLY A O 1
ATOM 815 N N . GLN A 1 105 ? 12.433 -22.360 -14.202 1.00 93.62 105 GLN A N 1
ATOM 816 C CA . GLN A 1 105 ? 12.990 -21.011 -14.081 1.00 93.62 105 GLN A CA 1
ATOM 817 C C . GLN A 1 105 ? 13.651 -20.819 -12.716 1.00 93.62 105 GLN A C 1
ATOM 819 O O . GLN A 1 105 ? 13.181 -21.326 -11.694 1.00 93.62 105 GLN A O 1
ATOM 824 N N . VAL A 1 106 ? 14.744 -20.059 -12.692 1.00 94.62 106 VAL A N 1
ATOM 825 C CA . VAL A 1 106 ? 15.512 -19.778 -11.475 1.00 94.62 106 VAL A CA 1
ATOM 826 C C . VAL A 1 106 ? 15.706 -18.277 -11.350 1.00 94.62 106 VAL A C 1
ATOM 828 O O . VAL A 1 106 ? 16.107 -17.625 -12.308 1.00 94.62 106 VAL A O 1
ATOM 831 N N . LEU A 1 107 ? 15.451 -17.761 -10.153 1.00 94.25 107 LEU A N 1
ATOM 832 C CA . LEU A 1 107 ? 15.826 -16.423 -9.729 1.00 94.25 107 LEU A CA 1
ATOM 833 C C . LEU A 1 107 ? 16.994 -16.542 -8.756 1.00 94.25 107 LEU A C 1
ATOM 835 O O . LEU A 1 107 ? 16.904 -17.289 -7.779 1.00 94.25 107 LEU A O 1
ATOM 839 N N . LYS A 1 108 ? 18.076 -15.813 -9.001 1.00 93.88 108 LYS A N 1
ATOM 840 C CA . LYS A 1 108 ? 19.252 -15.785 -8.132 1.00 93.88 108 LYS A CA 1
ATOM 841 C C . LYS A 1 108 ? 19.439 -14.418 -7.507 1.00 93.88 108 LYS A C 1
ATOM 843 O O . LYS A 1 108 ? 19.070 -13.395 -8.079 1.00 93.88 108 LYS A O 1
ATOM 848 N N . VAL A 1 109 ? 20.081 -14.398 -6.344 1.00 93.06 109 VAL A N 1
ATOM 849 C CA . VAL A 1 109 ? 20.575 -13.150 -5.753 1.00 93.06 109 VAL A CA 1
ATOM 850 C C . VAL A 1 109 ? 21.481 -12.447 -6.765 1.00 93.06 109 VAL A C 1
ATOM 852 O O . VAL A 1 109 ? 22.413 -13.052 -7.294 1.00 93.06 109 VAL A O 1
ATOM 855 N N . GLY A 1 110 ? 21.218 -11.168 -7.008 1.00 91.25 110 GLY A N 1
ATOM 856 C CA . GLY A 1 110 ? 21.952 -10.350 -7.966 1.00 91.25 110 GLY A CA 1
ATOM 857 C C . GLY A 1 110 ? 21.273 -10.201 -9.327 1.00 91.25 110 GLY A C 1
ATOM 858 O O . GLY A 1 110 ? 21.593 -9.246 -10.038 1.00 91.25 110 GLY A O 1
ATOM 859 N N . ASP A 1 111 ? 20.327 -11.082 -9.674 1.00 94.31 111 ASP A N 1
ATOM 860 C CA . ASP A 1 111 ? 19.601 -10.999 -10.942 1.00 94.31 111 ASP A CA 1
ATOM 861 C C . ASP A 1 111 ? 18.807 -9.694 -11.007 1.00 94.31 111 ASP A C 1
ATOM 863 O O . ASP A 1 111 ? 18.093 -9.335 -10.068 1.00 94.31 111 ASP A O 1
ATOM 867 N N . LYS A 1 112 ? 18.929 -8.976 -12.125 1.00 95.44 112 LYS A N 1
ATOM 868 C CA . LYS A 1 112 ? 18.142 -7.768 -12.368 1.00 95.44 112 LYS A CA 1
ATOM 869 C C . LYS A 1 112 ? 16.693 -8.131 -12.639 1.00 95.44 112 LYS A C 1
ATOM 871 O O . LYS A 1 112 ? 16.407 -9.050 -13.409 1.00 95.44 112 LYS A O 1
ATOM 876 N N . TYR A 1 113 ? 15.790 -7.391 -12.014 1.00 96.06 113 TYR A N 1
ATOM 877 C CA . TYR A 1 113 ? 14.383 -7.466 -12.355 1.00 96.06 113 TYR A CA 1
ATOM 878 C C . TYR A 1 113 ? 14.094 -6.572 -13.556 1.00 96.06 113 TYR A C 1
ATOM 880 O O . TYR A 1 113 ? 14.649 -5.487 -13.675 1.00 96.06 113 TYR A O 1
ATOM 888 N N . ASP A 1 114 ? 13.193 -7.022 -14.419 1.00 96.00 114 ASP A N 1
ATOM 889 C CA . ASP A 1 114 ? 12.600 -6.183 -15.450 1.00 96.00 114 ASP A CA 1
ATOM 890 C C . ASP A 1 114 ? 11.566 -5.252 -14.802 1.00 96.00 114 ASP A C 1
ATOM 892 O O . ASP A 1 114 ? 10.616 -5.719 -14.162 1.00 96.00 114 ASP A O 1
ATOM 896 N N . ALA A 1 115 ? 11.744 -3.936 -14.953 1.00 97.44 115 ALA A N 1
ATOM 897 C CA . ALA A 1 115 ? 10.862 -2.944 -14.341 1.00 97.44 115 ALA A CA 1
ATOM 898 C C . ALA A 1 115 ? 9.391 -3.110 -14.750 1.00 97.44 115 ALA A C 1
ATOM 900 O O . ALA A 1 115 ? 8.505 -2.927 -13.912 1.00 97.44 115 ALA A O 1
ATOM 901 N N . GLN A 1 116 ? 9.103 -3.474 -16.005 1.00 97.31 116 GLN A N 1
ATOM 902 C CA . GLN A 1 116 ? 7.721 -3.661 -16.452 1.00 97.31 116 GLN A CA 1
ATOM 903 C C . GLN A 1 116 ? 7.091 -4.881 -15.775 1.00 97.31 116 GLN A C 1
ATOM 905 O O . GLN A 1 116 ? 5.995 -4.780 -15.230 1.00 97.31 116 GLN A O 1
ATOM 910 N N . LYS A 1 117 ? 7.817 -5.994 -15.684 1.00 96.25 117 LYS A N 1
ATOM 911 C CA . LYS A 1 117 ? 7.360 -7.186 -14.971 1.00 96.25 117 LYS A CA 1
ATOM 912 C C . LYS A 1 117 ? 7.204 -6.939 -13.467 1.00 96.25 117 LYS A C 1
ATOM 914 O O . LYS A 1 117 ? 6.301 -7.513 -12.859 1.00 96.25 117 LYS A O 1
ATOM 919 N N . VAL A 1 118 ? 8.020 -6.077 -12.849 1.00 97.25 118 VAL A N 1
ATOM 920 C CA . VAL A 1 118 ? 7.804 -5.629 -11.455 1.00 97.25 118 VAL A CA 1
ATOM 921 C C . VAL A 1 118 ? 6.494 -4.854 -11.332 1.00 97.25 118 VAL A C 1
ATOM 923 O O . VAL A 1 118 ? 5.698 -5.163 -10.444 1.00 97.25 118 VAL A O 1
ATOM 926 N N . ILE A 1 119 ? 6.239 -3.899 -12.234 1.00 97.75 119 ILE A N 1
ATOM 927 C CA . ILE A 1 119 ? 4.977 -3.144 -12.277 1.00 97.75 119 ILE A CA 1
ATOM 928 C C . ILE A 1 119 ? 3.793 -4.104 -12.390 1.00 97.75 119 ILE A C 1
ATOM 930 O O . ILE A 1 119 ? 2.869 -4.012 -11.584 1.00 97.75 119 ILE A O 1
ATOM 934 N N . ASP A 1 120 ? 3.834 -5.044 -13.331 1.00 95.69 120 ASP A N 1
ATOM 935 C CA . ASP A 1 120 ? 2.739 -5.985 -13.582 1.00 95.69 120 ASP A CA 1
ATOM 936 C C . ASP A 1 120 ? 2.530 -6.925 -12.383 1.00 95.69 120 ASP A C 1
ATOM 938 O O . ASP A 1 120 ? 1.402 -7.142 -11.935 1.00 95.69 120 ASP A O 1
ATOM 942 N N . THR A 1 121 ? 3.623 -7.390 -11.767 1.00 94.94 121 THR A N 1
ATOM 943 C CA . THR A 1 121 ? 3.586 -8.202 -10.541 1.00 94.94 121 THR A CA 1
ATOM 944 C C . THR A 1 121 ? 2.874 -7.465 -9.405 1.00 94.94 121 THR A C 1
ATOM 946 O O . THR A 1 121 ? 1.967 -8.030 -8.794 1.00 94.94 121 THR A O 1
ATOM 949 N N . VAL A 1 122 ? 3.245 -6.210 -9.136 1.00 96.12 122 VAL A N 1
ATOM 950 C CA . VAL A 1 122 ? 2.641 -5.383 -8.075 1.00 96.12 122 VAL A CA 1
ATOM 951 C C . VAL A 1 122 ? 1.194 -5.011 -8.405 1.00 96.12 122 VAL A C 1
ATOM 953 O O . VAL A 1 122 ? 0.327 -5.003 -7.534 1.00 96.12 122 VAL A O 1
ATOM 956 N N . ARG A 1 123 ? 0.900 -4.708 -9.668 1.00 95.69 123 ARG A N 1
ATOM 957 C CA . ARG A 1 123 ? -0.440 -4.302 -10.098 1.00 95.69 123 ARG A CA 1
ATOM 958 C C . ARG A 1 123 ? -1.445 -5.452 -10.100 1.00 95.69 123 ARG A C 1
ATOM 960 O O . ARG A 1 123 ? -2.617 -5.203 -9.834 1.00 95.69 123 ARG A O 1
ATOM 967 N N . SER A 1 124 ? -0.982 -6.683 -10.319 1.00 92.50 124 SER A N 1
ATOM 968 C CA . SER A 1 124 ? -1.800 -7.908 -10.314 1.00 92.50 124 SER A CA 1
ATOM 969 C C . SER A 1 124 ? -2.258 -8.383 -8.929 1.00 92.50 124 SER A C 1
ATOM 971 O O . SER A 1 124 ? -2.896 -9.430 -8.821 1.00 92.50 124 SER A O 1
ATOM 973 N N . LEU A 1 125 ? -1.886 -7.701 -7.839 1.00 92.25 125 LEU A N 1
ATOM 974 C CA . LEU A 1 125 ? -2.196 -8.198 -6.499 1.00 92.25 125 LEU A CA 1
ATOM 975 C C . LEU A 1 125 ? -3.697 -8.177 -6.213 1.00 92.25 125 LEU A C 1
ATOM 977 O O . LEU A 1 125 ? -4.347 -7.1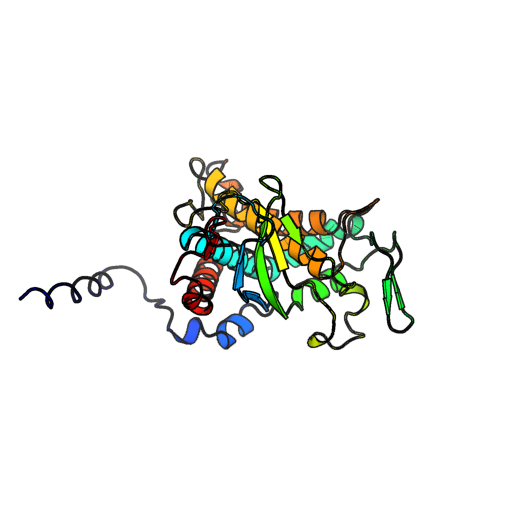36 -6.304 1.00 92.25 125 LEU A O 1
ATOM 981 N N . LYS A 1 126 ? -4.204 -9.346 -5.813 1.00 90.94 126 LYS A N 1
ATOM 982 C CA . LYS A 1 126 ? -5.577 -9.578 -5.375 1.00 90.94 126 LYS A CA 1
ATOM 983 C C . LYS A 1 126 ? -5.592 -10.649 -4.288 1.00 90.94 126 LYS A C 1
ATOM 985 O O . LYS A 1 126 ? -5.486 -11.834 -4.594 1.00 90.94 126 LYS A O 1
ATOM 990 N N . TYR A 1 127 ? -5.663 -10.220 -3.036 1.00 88.88 127 TYR A N 1
ATOM 991 C CA . TYR A 1 127 ? -5.769 -11.089 -1.864 1.00 88.88 127 TYR A CA 1
ATOM 992 C C . TYR A 1 127 ? -6.249 -10.274 -0.662 1.00 88.88 127 TYR A C 1
ATOM 994 O O . TYR A 1 127 ? -6.046 -9.058 -0.613 1.00 88.88 127 TYR A O 1
ATOM 1002 N N . ASP A 1 128 ? -6.853 -10.958 0.304 1.00 90.31 128 ASP A N 1
ATOM 1003 C CA . ASP A 1 128 ? -7.156 -10.388 1.612 1.00 90.31 128 ASP A CA 1
ATOM 1004 C C . ASP A 1 128 ? -6.027 -10.734 2.589 1.00 90.31 128 ASP A C 1
ATOM 1006 O O . ASP A 1 128 ? -5.348 -11.751 2.432 1.00 90.31 128 ASP A O 1
ATOM 1010 N N . PHE A 1 129 ? -5.778 -9.871 3.569 1.00 91.25 129 PHE A N 1
ATOM 1011 C CA . PHE A 1 129 ? -4.726 -10.089 4.562 1.00 91.25 129 PHE A CA 1
ATOM 1012 C C . PHE A 1 129 ? -5.127 -9.546 5.938 1.00 91.25 129 PHE A C 1
ATOM 1014 O O . PHE A 1 129 ? -6.070 -8.763 6.085 1.00 91.25 129 PHE A O 1
ATOM 1021 N N . VAL A 1 130 ? -4.353 -9.927 6.949 1.00 94.69 130 VAL A N 1
ATOM 1022 C CA . VAL A 1 130 ? -4.529 -9.506 8.342 1.00 94.69 130 VAL A CA 1
ATOM 1023 C C . VAL A 1 130 ? -3.577 -8.364 8.711 1.00 94.69 130 VAL A C 1
ATOM 1025 O O . VAL A 1 130 ? -2.363 -8.494 8.536 1.00 94.69 130 VAL A O 1
ATOM 1028 N N . TYR A 1 131 ? -4.087 -7.276 9.302 1.00 94.12 131 TYR A N 1
ATOM 1029 C CA . TYR A 1 131 ? -3.239 -6.284 9.984 1.00 94.12 131 TYR A CA 1
ATOM 1030 C C . TYR A 1 131 ? -3.091 -6.621 11.463 1.00 94.12 131 TYR A C 1
ATOM 1032 O O . TYR A 1 131 ? -4.080 -6.673 12.196 1.00 94.12 131 TYR A O 1
ATOM 1040 N N . ARG A 1 132 ? -1.850 -6.793 11.925 1.00 94.31 132 ARG A N 1
ATOM 1041 C CA . ARG A 1 132 ? -1.559 -7.247 13.287 1.00 94.31 132 ARG A CA 1
ATOM 1042 C C . ARG A 1 132 ? -0.795 -6.207 14.111 1.00 94.31 132 ARG A C 1
ATOM 1044 O O . ARG A 1 132 ? 0.248 -5.720 13.686 1.00 94.31 132 ARG A O 1
ATOM 1051 N N . LYS A 1 133 ? -1.241 -5.910 15.336 1.00 92.31 133 LYS A N 1
ATOM 1052 C CA . LYS A 1 133 ? -0.395 -5.229 16.339 1.00 92.31 133 LYS A CA 1
ATOM 1053 C C . LYS A 1 133 ? 0.560 -6.220 16.976 1.00 92.31 133 LYS A C 1
ATOM 1055 O O . LYS A 1 133 ? 0.119 -7.208 17.558 1.00 92.31 133 LYS A O 1
ATOM 1060 N N . MET A 1 134 ? 1.853 -5.931 16.900 1.00 90.56 134 MET A N 1
ATOM 1061 C CA . MET A 1 134 ? 2.937 -6.808 17.339 1.00 90.56 134 MET A CA 1
ATOM 1062 C C . MET A 1 134 ? 3.963 -6.054 18.189 1.00 90.56 134 MET A C 1
ATOM 1064 O O . MET A 1 134 ? 4.012 -4.823 18.199 1.00 90.56 134 MET A O 1
ATOM 1068 N N . ASN A 1 135 ? 4.818 -6.796 18.898 1.00 84.12 135 ASN A N 1
ATOM 1069 C CA . ASN A 1 135 ? 5.928 -6.217 19.656 1.00 84.12 135 ASN A CA 1
ATOM 1070 C C . ASN A 1 135 ? 7.108 -5.885 18.726 1.00 84.12 135 ASN A C 1
ATOM 1072 O O . ASN A 1 135 ? 8.154 -6.531 18.777 1.00 84.12 135 ASN A O 1
ATOM 1076 N N . THR A 1 136 ? 6.922 -4.897 17.854 1.00 79.75 136 THR A N 1
ATOM 1077 C CA . THR A 1 136 ? 7.971 -4.346 16.986 1.00 79.75 136 THR A CA 1
ATOM 1078 C C . THR A 1 136 ? 8.296 -2.908 17.391 1.00 79.75 136 THR A C 1
ATOM 1080 O O . THR A 1 136 ? 7.517 -2.244 18.082 1.00 79.75 136 THR A O 1
ATOM 1083 N N . ALA A 1 137 ? 9.478 -2.419 17.003 1.00 76.31 137 ALA A N 1
ATOM 1084 C CA . ALA A 1 137 ? 9.875 -1.040 17.280 1.00 76.31 137 ALA 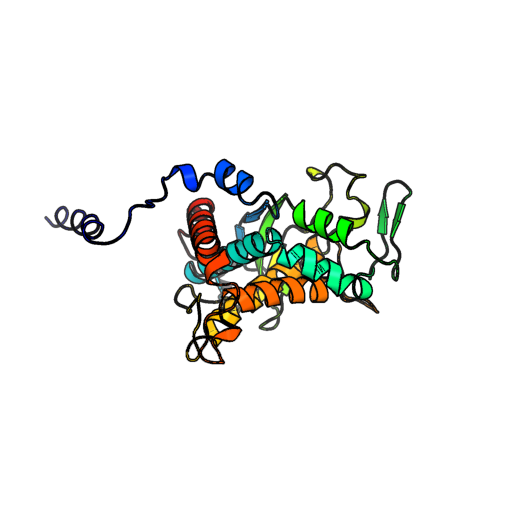A CA 1
ATOM 1085 C C . ALA A 1 137 ? 8.943 -0.039 16.570 1.00 76.31 137 ALA A C 1
ATOM 1087 O O . ALA A 1 137 ? 8.407 -0.320 15.499 1.00 76.31 137 ALA A O 1
ATOM 1088 N N . ALA A 1 138 ? 8.758 1.146 17.158 1.00 70.06 138 ALA A N 1
ATOM 1089 C CA . ALA A 1 138 ? 7.966 2.207 16.539 1.00 70.06 138 ALA A CA 1
ATOM 1090 C C . ALA A 1 138 ? 8.532 2.574 15.155 1.00 70.06 138 ALA A C 1
ATOM 1092 O O . ALA A 1 138 ? 9.744 2.706 14.993 1.00 70.06 138 ALA A O 1
ATOM 1093 N N . GLY A 1 139 ? 7.650 2.737 14.167 1.00 68.12 139 GLY A N 1
ATOM 1094 C CA . GLY A 1 139 ? 8.045 3.011 12.782 1.00 68.12 139 GLY A CA 1
ATOM 1095 C C . GLY A 1 139 ? 8.564 1.795 12.006 1.00 68.12 139 GLY A C 1
ATOM 1096 O O . GLY A 1 139 ? 9.058 1.972 10.896 1.00 68.12 139 GLY A O 1
ATOM 1097 N N . VAL A 1 140 ? 8.456 0.582 12.562 1.00 77.88 140 VAL A N 1
ATOM 1098 C CA . VAL A 1 140 ? 8.857 -0.672 11.906 1.00 77.88 140 VAL A CA 1
ATOM 1099 C C . VAL A 1 140 ? 7.633 -1.539 11.617 1.00 77.88 140 VAL A C 1
ATOM 1101 O O . VAL A 1 140 ? 6.768 -1.725 12.482 1.00 77.88 140 VAL A O 1
ATOM 1104 N N . GLY A 1 141 ? 7.578 -2.070 10.397 1.00 79.19 141 GLY A N 1
ATOM 1105 C CA . GLY A 1 141 ? 6.628 -3.089 9.977 1.00 79.19 141 GLY A CA 1
ATOM 1106 C C . GLY A 1 141 ? 7.263 -4.481 9.958 1.00 79.19 141 GLY A C 1
ATOM 1107 O O . GLY A 1 141 ? 8.469 -4.652 10.153 1.00 79.19 141 GLY A O 1
ATOM 1108 N N . THR A 1 142 ? 6.439 -5.509 9.809 1.00 84.06 142 THR A N 1
ATOM 1109 C CA . THR A 1 142 ? 6.896 -6.877 9.552 1.00 84.06 142 THR A CA 1
ATOM 1110 C C . THR A 1 142 ? 5.878 -7.591 8.675 1.00 84.06 142 THR A C 1
ATOM 1112 O O . THR A 1 142 ? 4.735 -7.762 9.083 1.00 84.06 142 THR A O 1
ATOM 1115 N N . GLY A 1 143 ? 6.277 -8.018 7.485 1.00 77.50 143 GLY A N 1
ATOM 1116 C CA . GLY A 1 143 ? 5.497 -8.893 6.612 1.00 77.50 143 GLY A CA 1
ATOM 1117 C C . GLY A 1 143 ? 5.877 -10.364 6.768 1.00 77.50 143 GLY A C 1
ATOM 1118 O O . GLY A 1 143 ? 6.999 -10.711 7.149 1.00 77.50 143 GLY A O 1
ATOM 1119 N N . GLU A 1 144 ? 4.946 -11.252 6.435 1.00 82.19 144 GLU A N 1
ATOM 1120 C CA . GLU A 1 144 ? 5.274 -12.658 6.218 1.00 82.19 144 GLU A CA 1
ATOM 1121 C C . GLU A 1 144 ? 6.048 -12.814 4.903 1.00 82.19 144 GLU A C 1
ATOM 1123 O O . GLU A 1 144 ? 5.664 -12.275 3.871 1.00 82.19 144 GLU A O 1
ATOM 1128 N N . MET A 1 145 ? 7.133 -13.588 4.904 1.00 84.00 145 MET A N 1
ATOM 1129 C CA . MET A 1 145 ? 7.923 -13.793 3.689 1.00 84.00 145 MET A CA 1
ATOM 1130 C C . MET A 1 145 ? 7.207 -14.733 2.712 1.00 84.00 145 MET A C 1
ATOM 1132 O O . MET A 1 145 ? 7.167 -15.949 2.913 1.00 84.00 145 MET A O 1
ATOM 1136 N N . GLY A 1 146 ? 6.687 -14.167 1.624 1.00 83.25 146 GLY A N 1
ATOM 1137 C CA . GLY A 1 146 ? 6.059 -14.919 0.540 1.00 83.25 146 GLY A CA 1
ATOM 1138 C 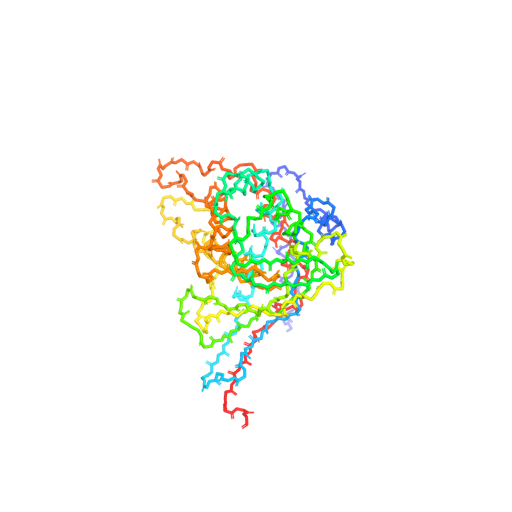C . GLY A 1 146 ? 7.053 -15.587 -0.414 1.00 83.25 146 GLY A C 1
ATOM 1139 O O . GLY A 1 146 ? 8.274 -15.436 -0.315 1.00 83.25 146 GLY A O 1
ATOM 1140 N N . LYS A 1 147 ? 6.518 -16.322 -1.393 1.00 88.19 147 LYS A N 1
ATOM 1141 C CA . LYS A 1 147 ? 7.296 -16.821 -2.539 1.00 88.19 147 LYS A CA 1
ATOM 1142 C C . LYS A 1 147 ? 7.431 -15.729 -3.594 1.00 88.19 147 LYS A C 1
ATOM 1144 O O . LYS A 1 147 ? 6.569 -14.862 -3.675 1.00 88.19 147 LYS A O 1
ATOM 1149 N N . SER A 1 148 ? 8.474 -15.780 -4.429 1.00 92.38 148 SER A N 1
ATOM 1150 C CA . SER A 1 148 ? 8.666 -14.776 -5.481 1.00 92.38 148 SER A CA 1
ATOM 1151 C C . SER A 1 148 ? 7.502 -14.816 -6.472 1.00 92.38 148 SER A C 1
ATOM 1153 O O . SER A 1 148 ? 7.438 -15.693 -7.347 1.00 92.38 148 SER A O 1
ATOM 1155 N N . ARG A 1 149 ? 6.577 -13.858 -6.339 1.00 94.25 149 ARG A N 1
ATOM 1156 C CA . ARG A 1 149 ? 5.489 -13.654 -7.300 1.00 94.25 149 ARG A CA 1
ATOM 1157 C C . ARG A 1 149 ? 6.047 -13.179 -8.631 1.00 94.25 149 ARG A C 1
ATOM 1159 O O . ARG A 1 149 ? 5.574 -13.631 -9.663 1.00 94.25 149 ARG A O 1
ATOM 1166 N N . TYR A 1 150 ? 7.111 -12.375 -8.612 1.00 94.94 150 TYR A N 1
ATOM 1167 C CA . TYR A 1 150 ? 7.831 -11.965 -9.818 1.00 94.94 150 TYR A CA 1
ATOM 1168 C C . TYR A 1 150 ? 8.293 -13.171 -10.650 1.00 94.94 150 TYR A C 1
ATOM 1170 O O . TYR A 1 150 ? 8.080 -13.205 -11.861 1.00 94.94 150 TYR A O 1
ATOM 1178 N N . LEU A 1 151 ? 8.895 -14.189 -10.022 1.00 94.88 151 LEU A N 1
ATOM 1179 C CA . LEU A 1 151 ? 9.331 -15.391 -10.741 1.00 94.88 151 LEU A CA 1
ATOM 1180 C C . LEU A 1 151 ? 8.139 -16.146 -11.351 1.00 94.88 151 LEU A C 1
ATOM 1182 O O . LEU A 1 151 ? 8.218 -16.582 -12.494 1.00 94.88 151 LEU A O 1
ATOM 1186 N N . ARG A 1 152 ? 7.036 -16.258 -10.602 1.00 94.06 152 ARG A N 1
ATOM 1187 C CA . ARG A 1 152 ? 5.833 -17.030 -10.967 1.00 94.06 152 ARG A CA 1
ATOM 1188 C C . ARG A 1 152 ? 4.866 -16.296 -11.899 1.00 94.06 152 ARG A C 1
ATOM 1190 O O . ARG A 1 152 ? 4.008 -16.939 -12.496 1.00 94.06 152 ARG A O 1
ATOM 1197 N N . HIS A 1 153 ? 4.988 -14.977 -12.035 1.00 89.69 153 HIS A N 1
ATOM 1198 C CA . HIS A 1 153 ? 4.102 -14.161 -12.862 1.00 89.69 153 HIS A CA 1
ATOM 1199 C C . HIS A 1 153 ? 4.156 -14.613 -14.330 1.00 89.69 153 HIS A C 1
ATOM 1201 O O . HIS A 1 153 ? 5.232 -14.636 -14.936 1.00 89.69 153 HIS A O 1
ATOM 1207 N N . GLY A 1 154 ? 2.995 -14.992 -14.875 1.00 85.75 154 GLY A N 1
ATOM 1208 C CA . GLY A 1 154 ? 2.840 -15.561 -16.220 1.00 85.75 154 GLY A CA 1
ATOM 1209 C C . GLY A 1 154 ? 3.122 -17.067 -16.335 1.00 85.75 154 GLY A C 1
ATOM 1210 O O . GLY A 1 154 ? 2.926 -17.624 -17.411 1.00 85.75 154 GLY A O 1
ATOM 1211 N N . LEU A 1 155 ? 3.560 -17.725 -15.255 1.00 90.00 155 LEU A N 1
ATOM 1212 C CA . LEU A 1 155 ? 3.851 -19.168 -15.208 1.00 90.00 155 LEU A CA 1
ATOM 1213 C C . LEU A 1 155 ? 2.856 -19.937 -14.334 1.00 90.00 155 LEU A C 1
ATOM 1215 O O . LEU A 1 155 ? 2.506 -21.070 -14.644 1.00 90.00 155 LEU A O 1
ATOM 1219 N N . GLN A 1 156 ? 2.401 -19.320 -13.244 1.00 90.69 156 GLN A N 1
ATOM 1220 C CA . GLN A 1 156 ? 1.420 -19.884 -12.323 1.00 90.69 156 GLN A CA 1
ATOM 1221 C C . GLN A 1 156 ? 0.132 -19.042 -12.350 1.00 90.69 156 GLN A C 1
ATOM 1223 O O . GLN A 1 156 ? 0.234 -17.812 -12.422 1.00 90.69 156 GLN A O 1
ATOM 1228 N N . PRO A 1 157 ? -1.068 -19.654 -12.260 1.00 88.44 157 PRO A N 1
ATOM 1229 C CA . PRO A 1 157 ? -2.313 -18.911 -12.071 1.00 88.44 157 PRO A CA 1
ATOM 1230 C C . PRO A 1 157 ? -2.220 -17.949 -10.878 1.00 88.44 157 PRO A C 1
ATOM 1232 O O . PRO A 1 157 ? -1.744 -18.321 -9.806 1.00 88.44 157 PRO A O 1
ATOM 1235 N N . GLU A 1 158 ? -2.666 -16.702 -11.048 1.00 82.75 158 GLU A N 1
ATOM 1236 C CA . GLU A 1 158 ? -2.435 -15.626 -10.067 1.00 82.75 158 GLU A CA 1
ATOM 1237 C C . GLU A 1 158 ? -3.022 -15.905 -8.677 1.00 82.75 158 GLU A C 1
ATOM 1239 O O . GLU A 1 158 ? -2.464 -15.455 -7.674 1.00 82.75 158 GLU A O 1
ATOM 1244 N N . ASN A 1 159 ? -4.128 -16.648 -8.625 1.00 81.88 159 ASN A N 1
ATOM 1245 C CA . ASN A 1 159 ? -4.815 -17.075 -7.406 1.00 81.88 159 ASN A CA 1
ATOM 1246 C C . ASN A 1 159 ? -4.138 -18.265 -6.704 1.00 81.88 159 ASN A C 1
ATOM 1248 O O . ASN A 1 159 ? -4.524 -18.608 -5.592 1.00 81.88 159 ASN A O 1
ATOM 1252 N N . GLU A 1 160 ? -3.158 -18.903 -7.343 1.00 86.19 160 GLU A N 1
ATOM 1253 C CA . GLU A 1 160 ? -2.408 -20.031 -6.782 1.00 86.19 160 GLU A CA 1
ATOM 1254 C C . GLU A 1 160 ? -1.007 -19.629 -6.307 1.00 86.19 160 GLU A C 1
ATOM 1256 O O . GLU A 1 160 ? -0.331 -20.420 -5.644 1.00 86.19 160 GLU A O 1
ATOM 1261 N N . ILE A 1 161 ? -0.540 -18.419 -6.640 1.00 86.88 161 ILE A N 1
ATOM 1262 C CA . ILE A 1 161 ? 0.775 -17.944 -6.206 1.00 86.88 161 ILE A CA 1
ATOM 1263 C C . ILE A 1 161 ? 0.735 -17.671 -4.695 1.00 86.88 161 ILE A C 1
ATOM 1265 O O . ILE A 1 161 ? 0.001 -16.775 -4.276 1.00 86.88 161 ILE A O 1
ATOM 1269 N N . PRO A 1 162 ? 1.543 -18.369 -3.872 1.00 84.31 162 PRO A N 1
ATOM 1270 C CA . PRO A 1 162 ? 1.520 -18.177 -2.427 1.00 84.31 162 PRO A CA 1
ATOM 1271 C C . PRO A 1 162 ? 1.965 -16.766 -2.033 1.00 84.31 162 PRO A C 1
ATOM 1273 O O . PRO A 1 162 ? 3.071 -16.341 -2.386 1.00 84.31 162 PRO A O 1
ATOM 1276 N N . THR A 1 163 ? 1.133 -16.082 -1.253 1.00 87.44 163 THR A N 1
ATOM 1277 C CA . THR A 1 163 ? 1.427 -14.784 -0.638 1.00 87.44 163 THR A CA 1
ATOM 1278 C C . THR A 1 163 ? 1.418 -14.899 0.883 1.00 87.44 163 THR A C 1
ATOM 1280 O O . THR A 1 163 ? 0.726 -15.752 1.435 1.00 87.44 163 THR A O 1
ATOM 1283 N N . GLY A 1 164 ? 2.171 -14.038 1.564 1.00 85.56 164 GLY A N 1
ATOM 1284 C CA . GLY A 1 164 ? 2.068 -13.886 3.017 1.00 85.56 164 GLY A CA 1
ATOM 1285 C C . GLY A 1 164 ? 0.669 -13.413 3.434 1.00 85.56 164 GLY A C 1
ATOM 1286 O O . GLY A 1 164 ? 0.062 -12.599 2.731 1.00 85.56 164 GLY A O 1
ATOM 1287 N N . GLY A 1 165 ? 0.165 -13.912 4.562 1.00 85.81 165 GLY A N 1
ATOM 1288 C CA . GLY A 1 165 ? -1.213 -13.695 5.021 1.00 85.81 165 GLY A CA 1
ATOM 1289 C C . GLY A 1 165 ? -1.401 -12.513 5.973 1.00 85.81 165 GLY A C 1
ATOM 1290 O O . GLY A 1 165 ? -2.532 -12.138 6.274 1.00 85.81 165 GLY A O 1
ATOM 1291 N N . TRP A 1 166 ? -0.320 -11.902 6.462 1.00 90.50 166 TRP A N 1
ATOM 1292 C CA . TRP A 1 166 ? -0.412 -10.811 7.432 1.00 90.50 166 TRP A CA 1
ATOM 1293 C C . TRP A 1 166 ? 0.676 -9.754 7.255 1.00 90.50 166 TRP A C 1
ATOM 1295 O O . TRP A 1 166 ? 1.725 -10.000 6.656 1.00 90.50 166 TRP A O 1
ATOM 1305 N N . VAL A 1 167 ? 0.396 -8.565 7.785 1.00 91.25 167 VAL A N 1
ATOM 1306 C CA . VAL A 1 167 ? 1.340 -7.462 7.963 1.00 91.25 167 VAL A CA 1
ATOM 1307 C C . VAL A 1 167 ? 1.222 -6.956 9.398 1.00 91.25 167 VAL A C 1
ATOM 1309 O O . VAL A 1 167 ? 0.132 -6.655 9.884 1.00 91.25 167 VAL A O 1
ATOM 1312 N N . GLY A 1 168 ? 2.351 -6.884 10.090 1.00 89.81 168 GLY A N 1
ATOM 1313 C CA . GLY A 1 168 ? 2.466 -6.480 11.480 1.00 89.81 168 GLY A CA 1
ATOM 1314 C C . GLY A 1 168 ? 3.045 -5.081 11.633 1.00 89.81 168 GLY A C 1
ATOM 1315 O O . GLY A 1 168 ? 3.982 -4.714 10.931 1.00 89.81 168 GLY A O 1
ATOM 1316 N N . PHE A 1 169 ? 2.536 -4.323 12.599 1.00 88.19 169 PHE A N 1
ATOM 1317 C CA . PHE A 1 169 ? 3.087 -3.030 13.009 1.00 88.19 169 PHE A CA 1
ATOM 1318 C C . PHE A 1 169 ? 3.240 -2.965 14.519 1.00 88.19 169 PHE A C 1
ATOM 1320 O O . PHE A 1 169 ? 2.646 -3.755 15.258 1.00 88.19 169 PHE A O 1
ATOM 1327 N N . SER A 1 170 ? 4.012 -1.978 14.975 1.00 84.56 170 SER A N 1
ATOM 1328 C CA . SER A 1 170 ? 4.272 -1.778 16.399 1.00 84.56 170 SER A CA 1
ATOM 1329 C C . SER A 1 170 ? 2.980 -1.692 17.211 1.00 84.56 170 SER A C 1
ATOM 1331 O O . SER A 1 170 ? 1.958 -1.200 16.729 1.00 84.56 170 SER A O 1
ATOM 1333 N N . SER A 1 171 ? 3.042 -2.105 18.475 1.00 71.12 171 SER A N 1
ATOM 1334 C CA . SER A 1 171 ? 1.922 -2.029 19.418 1.00 71.12 171 SER A CA 1
ATOM 1335 C C . SER A 1 171 ? 1.570 -0.596 19.849 1.00 71.12 171 SER A C 1
ATOM 1337 O O . SER A 1 171 ? 0.717 -0.417 20.717 1.00 71.12 171 SER A O 1
ATOM 1339 N N . GLY A 1 172 ? 2.260 0.417 19.312 1.00 78.56 172 GLY A N 1
ATOM 1340 C CA . GLY A 1 172 ? 1.966 1.828 19.543 1.00 78.56 172 GLY A CA 1
ATOM 1341 C C . GLY A 1 172 ? 0.663 2.283 18.880 1.00 78.56 172 GLY A C 1
ATOM 1342 O O . GLY A 1 172 ? -0.096 1.478 18.338 1.00 78.56 172 GLY A O 1
ATOM 1343 N N . ASN A 1 173 ? 0.415 3.594 18.937 1.00 82.75 173 ASN A N 1
ATOM 1344 C CA . ASN A 1 173 ? -0.660 4.212 18.167 1.00 82.75 173 ASN A CA 1
ATOM 1345 C C . ASN A 1 173 ? -0.285 4.214 16.678 1.00 82.75 173 ASN A C 1
ATOM 1347 O O . ASN A 1 173 ? 0.800 4.683 16.326 1.00 82.75 173 ASN A O 1
ATOM 1351 N N . TRP A 1 174 ? -1.161 3.700 15.822 1.00 85.75 174 TRP A N 1
ATOM 1352 C CA . TRP A 1 174 ? -0.949 3.674 14.373 1.00 85.75 174 TRP A CA 1
ATOM 1353 C C . TRP A 1 174 ? -1.238 5.012 13.696 1.00 85.75 174 TRP A C 1
ATOM 1355 O O . TRP A 1 174 ? -0.643 5.308 12.663 1.00 85.75 174 TRP A O 1
ATOM 1365 N N . GLY A 1 175 ? -2.102 5.832 14.285 1.00 87.31 175 GLY A N 1
ATOM 1366 C CA . GLY A 1 175 ? -2.486 7.129 13.744 1.00 87.31 175 GLY A CA 1
ATOM 1367 C C . GLY A 1 175 ? -3.902 7.498 14.154 1.00 87.31 175 GLY A C 1
ATOM 1368 O O . GLY A 1 175 ? -4.528 6.796 14.945 1.00 87.31 175 GLY A O 1
ATOM 1369 N N . SER A 1 176 ? -4.395 8.615 13.629 1.00 88.88 176 SER A N 1
ATOM 1370 C CA . SER A 1 176 ? -5.739 9.102 13.928 1.00 88.88 176 SER A CA 1
ATOM 1371 C C . SER A 1 176 ? -6.396 9.696 12.696 1.00 88.88 176 SER A C 1
ATOM 1373 O O . SER A 1 176 ? -5.743 10.428 11.948 1.00 88.88 176 SER A O 1
ATOM 1375 N N . ILE A 1 177 ? -7.686 9.419 12.497 1.00 88.38 177 ILE A N 1
ATOM 1376 C CA . ILE A 1 177 ? -8.463 9.983 11.388 1.00 88.38 177 ILE A CA 1
ATOM 1377 C C . ILE A 1 177 ? -8.556 11.509 11.458 1.00 88.38 177 ILE A C 1
ATOM 1379 O O . ILE A 1 177 ? -8.715 12.160 10.429 1.00 88.38 177 ILE A O 1
ATOM 1383 N N . ASP A 1 178 ? -8.414 12.075 12.657 1.00 88.75 178 ASP A N 1
ATOM 1384 C CA . ASP A 1 178 ? -8.479 13.517 12.886 1.00 88.75 178 ASP A CA 1
ATOM 1385 C C . ASP A 1 178 ? -7.201 14.238 12.419 1.00 88.75 178 ASP A C 1
ATOM 1387 O O . ASP A 1 178 ? -7.168 15.466 12.367 1.00 88.75 178 ASP A O 1
ATOM 1391 N N . SER A 1 179 ? -6.150 13.490 12.052 1.00 90.69 179 SER A N 1
ATOM 1392 C CA . SER A 1 179 ? -4.935 14.052 11.453 1.00 90.69 179 SER A CA 1
ATOM 1393 C C . SER A 1 179 ? -5.225 14.643 10.073 1.00 90.69 179 SER A C 1
ATOM 1395 O O . SER A 1 179 ? -5.923 14.043 9.250 1.00 90.69 179 SER A O 1
ATOM 1397 N N . THR A 1 180 ? -4.627 15.794 9.783 1.00 94.75 180 THR A N 1
ATOM 1398 C CA . THR A 1 180 ? -4.803 16.514 8.520 1.00 94.75 180 THR A CA 1
ATOM 1399 C C . THR A 1 180 ? -4.298 15.687 7.338 1.00 94.75 180 THR A C 1
ATOM 1401 O O . THR A 1 180 ? -3.096 15.473 7.177 1.00 94.75 180 THR A O 1
ATOM 1404 N N . LEU A 1 181 ? -5.211 15.255 6.463 1.00 95.56 181 LEU A N 1
ATOM 1405 C CA . LEU A 1 181 ? -4.865 14.469 5.274 1.00 95.56 181 LEU A CA 1
ATOM 1406 C C . LEU A 1 181 ? -4.140 15.303 4.206 1.00 95.56 181 LEU A C 1
ATOM 1408 O O . LEU A 1 181 ? -3.096 14.893 3.708 1.00 95.56 181 LEU A O 1
ATOM 1412 N N . PHE A 1 182 ? -4.694 16.469 3.857 1.00 95.69 182 PHE A N 1
ATOM 1413 C CA . PHE A 1 182 ? -4.108 17.393 2.882 1.00 95.69 182 PHE A CA 1
ATOM 1414 C C . PHE A 1 182 ? -3.498 18.594 3.594 1.00 95.69 182 PHE A C 1
ATOM 1416 O O . PHE A 1 182 ? -4.214 19.523 3.968 1.00 95.69 182 PHE A O 1
ATOM 1423 N N . GLY A 1 183 ? -2.184 18.569 3.748 1.00 93.25 183 GLY A N 1
ATOM 1424 C CA . GLY A 1 183 ? -1.455 19.508 4.581 1.00 93.25 183 GLY A CA 1
ATOM 1425 C C . GLY A 1 183 ? -1.125 20.815 3.882 1.00 93.25 183 GLY A C 1
ATOM 1426 O O . GLY A 1 183 ? -1.013 20.904 2.656 1.00 93.25 183 GLY A O 1
ATOM 1427 N N . ASP A 1 184 ? -0.913 21.824 4.711 1.00 93.12 184 ASP A N 1
ATOM 1428 C CA . ASP A 1 184 ? -0.270 23.085 4.373 1.00 93.12 184 ASP A CA 1
ATOM 1429 C C . ASP A 1 184 ? 1.052 23.243 5.144 1.00 93.12 184 ASP A C 1
ATOM 1431 O O . ASP A 1 184 ? 1.506 22.321 5.821 1.00 93.12 184 ASP A O 1
ATOM 1435 N N . TYR A 1 185 ? 1.677 24.421 5.073 1.00 90.56 185 TYR A N 1
ATOM 1436 C CA . TYR A 1 185 ? 2.909 24.716 5.812 1.00 90.56 185 TYR A CA 1
ATOM 1437 C C . TYR A 1 185 ? 2.830 24.387 7.317 1.00 90.56 185 TYR A C 1
ATOM 1439 O O . TYR A 1 185 ? 3.832 24.001 7.914 1.00 90.56 185 TYR A O 1
ATOM 1447 N N . SER A 1 186 ? 1.660 24.536 7.940 1.00 93.50 186 SER A N 1
ATOM 1448 C CA . SER A 1 186 ? 1.473 24.331 9.380 1.00 93.50 186 SER A CA 1
ATOM 1449 C C . SER A 1 186 ? 1.103 22.897 9.758 1.00 93.50 186 SER A C 1
ATOM 1451 O O . SER A 1 186 ? 1.391 22.470 10.873 1.00 93.50 186 SER A O 1
ATOM 1453 N N . THR A 1 187 ? 0.512 22.145 8.830 1.00 94.44 187 THR A N 1
ATOM 1454 C CA . THR A 1 187 ? -0.077 20.818 9.083 1.00 94.44 187 THR A CA 1
ATOM 1455 C C . THR A 1 187 ? 0.616 19.681 8.329 1.00 94.44 187 THR A C 1
ATOM 1457 O O . THR A 1 187 ? 0.261 18.517 8.508 1.00 94.44 187 THR A O 1
ATOM 1460 N N . TYR A 1 188 ? 1.641 19.970 7.515 1.00 94.19 188 TYR A N 1
ATOM 1461 C CA . TYR A 1 188 ? 2.262 18.971 6.635 1.00 94.19 188 TYR A CA 1
ATOM 1462 C C . TYR A 1 188 ? 2.791 17.726 7.354 1.00 94.19 188 TYR A C 1
ATOM 1464 O O . TYR A 1 188 ? 2.816 16.659 6.749 1.00 94.19 188 TYR A O 1
ATOM 1472 N N . MET A 1 189 ? 3.212 17.830 8.619 1.00 94.25 189 MET A N 1
ATOM 1473 C CA . MET A 1 189 ? 3.722 16.680 9.376 1.00 94.25 189 MET A CA 1
ATOM 1474 C C . MET A 1 189 ? 2.636 15.624 9.627 1.00 94.25 189 MET A C 1
ATOM 1476 O O . MET A 1 189 ? 2.929 14.430 9.606 1.00 94.25 189 MET A O 1
ATOM 1480 N N . GLU A 1 190 ? 1.383 16.045 9.807 1.00 94.62 190 GLU A N 1
ATOM 1481 C CA . GLU A 1 190 ? 0.239 15.136 9.948 1.00 94.62 190 GLU A CA 1
ATOM 1482 C C . GLU A 1 190 ? -0.036 14.412 8.624 1.00 94.62 190 GLU A C 1
ATOM 1484 O O . GLU A 1 190 ? -0.184 13.192 8.581 1.00 94.62 190 GLU A O 1
ATOM 1489 N N . SER A 1 191 ? 0.012 15.141 7.509 1.00 95.31 191 SER A N 1
ATOM 1490 C CA . SER A 1 191 ? -0.152 14.572 6.165 1.00 95.31 191 SER A CA 1
ATOM 1491 C C . SER A 1 191 ? 1.013 13.669 5.759 1.00 95.31 191 SER A C 1
ATOM 1493 O O . SER A 1 191 ? 0.833 12.664 5.069 1.00 95.31 191 SER A O 1
ATOM 1495 N N . GLN A 1 192 ? 2.223 14.000 6.208 1.00 95.12 192 GLN A N 1
ATOM 1496 C CA . GLN A 1 192 ? 3.415 13.184 6.017 1.00 95.12 192 GLN A CA 1
ATOM 1497 C C . GLN A 1 192 ? 3.290 11.841 6.744 1.00 95.12 192 GLN A C 1
ATOM 1499 O O . GLN A 1 192 ? 3.752 10.827 6.219 1.00 95.12 192 GLN A O 1
ATOM 1504 N N . ALA A 1 193 ? 2.640 11.799 7.911 1.00 94.25 193 ALA A N 1
ATOM 1505 C CA . ALA A 1 193 ? 2.417 10.555 8.642 1.00 94.25 193 ALA A CA 1
ATOM 1506 C C . ALA A 1 193 ? 1.580 9.549 7.830 1.00 94.25 193 ALA A C 1
ATOM 1508 O O . ALA A 1 193 ? 1.928 8.366 7.800 1.00 94.25 193 ALA A O 1
ATOM 1509 N N . TYR A 1 194 ? 0.556 10.013 7.101 1.00 96.25 194 TYR A N 1
ATOM 1510 C CA . TYR A 1 194 ? -0.219 9.167 6.184 1.00 96.25 194 TYR A CA 1
ATOM 1511 C C . TYR A 1 194 ? 0.654 8.593 5.062 1.00 96.25 194 TYR A C 1
ATOM 1513 O O . TYR A 1 194 ? 0.654 7.384 4.836 1.00 96.25 194 TYR A O 1
ATOM 1521 N N . ALA A 1 195 ? 1.432 9.438 4.375 1.00 96.69 195 ALA A N 1
ATOM 1522 C CA . ALA A 1 195 ? 2.299 8.999 3.276 1.00 96.69 195 ALA A CA 1
ATOM 1523 C C . ALA A 1 195 ? 3.380 8.005 3.738 1.00 96.69 195 ALA A C 1
ATOM 1525 O O . ALA A 1 195 ? 3.695 7.044 3.028 1.00 96.69 195 ALA A O 1
ATOM 1526 N N . ASN A 1 196 ? 3.934 8.224 4.932 1.00 95.06 196 ASN A N 1
ATOM 1527 C CA . ASN A 1 196 ? 4.945 7.356 5.524 1.00 95.06 196 ASN A CA 1
ATOM 1528 C C . ASN A 1 196 ? 4.360 6.003 5.935 1.00 95.06 196 ASN A C 1
ATOM 1530 O O . ASN A 1 196 ? 4.959 4.976 5.612 1.00 95.06 196 ASN A O 1
ATOM 1534 N N . LEU A 1 197 ? 3.198 5.977 6.601 1.00 95.12 197 LEU A N 1
ATOM 1535 C CA . LEU A 1 197 ? 2.583 4.709 6.988 1.00 95.12 197 LEU A CA 1
ATOM 1536 C C . LEU A 1 197 ? 2.093 3.931 5.765 1.00 95.12 197 LEU A C 1
ATOM 1538 O O . LEU A 1 197 ? 2.371 2.742 5.670 1.00 95.12 197 LEU A O 1
ATOM 1542 N N . ALA A 1 198 ? 1.441 4.585 4.803 1.00 97.00 198 ALA A N 1
ATOM 1543 C CA . ALA A 1 198 ? 1.028 3.946 3.554 1.00 97.00 198 ALA A CA 1
ATOM 1544 C C . ALA A 1 198 ? 2.225 3.344 2.797 1.00 97.00 198 ALA A C 1
ATOM 1546 O O . ALA A 1 198 ? 2.163 2.206 2.332 1.00 97.00 198 ALA A O 1
ATOM 1547 N N . GLY A 1 199 ? 3.346 4.069 2.727 1.00 97.06 199 GLY A N 1
ATOM 1548 C CA . GLY A 1 199 ? 4.589 3.547 2.160 1.00 97.06 199 GLY A CA 1
ATOM 1549 C C . GLY A 1 199 ? 5.133 2.336 2.920 1.00 97.06 199 GLY A C 1
ATOM 1550 O O . GLY A 1 199 ? 5.543 1.362 2.293 1.00 97.06 199 GLY A O 1
ATOM 1551 N N . LEU A 1 200 ? 5.110 2.368 4.254 1.00 95.06 200 LEU A N 1
ATOM 1552 C CA . LEU A 1 200 ? 5.543 1.246 5.089 1.00 95.06 200 LEU A CA 1
ATOM 1553 C C . LEU A 1 200 ? 4.611 0.032 4.943 1.00 95.06 200 LEU A C 1
ATOM 1555 O O . LEU A 1 200 ? 5.078 -1.086 4.789 1.00 95.06 200 LEU A O 1
ATOM 1559 N N . MET A 1 201 ? 3.295 0.226 4.910 1.00 95.44 201 MET A N 1
ATOM 1560 C CA . MET A 1 201 ? 2.343 -0.855 4.636 1.00 95.44 201 MET A CA 1
ATOM 1561 C C . MET A 1 201 ? 2.602 -1.498 3.278 1.00 95.44 201 MET A C 1
ATOM 1563 O O . MET A 1 201 ? 2.631 -2.721 3.160 1.00 95.44 201 MET A O 1
ATOM 1567 N N . PHE A 1 202 ? 2.832 -0.677 2.255 1.00 97.25 202 PHE A N 1
ATOM 1568 C CA . PHE A 1 202 ? 3.193 -1.163 0.934 1.00 97.25 202 PHE A CA 1
ATOM 1569 C C . PHE A 1 202 ? 4.521 -1.936 0.951 1.00 97.25 202 PHE A C 1
ATOM 1571 O O . PHE A 1 202 ? 4.592 -3.007 0.352 1.00 97.25 202 PHE A O 1
ATOM 1578 N N . HIS A 1 203 ? 5.533 -1.454 1.681 1.00 96.44 203 HIS A N 1
ATOM 1579 C CA . HIS A 1 203 ? 6.803 -2.156 1.895 1.00 96.44 203 HIS A CA 1
ATOM 1580 C C . HIS A 1 203 ? 6.586 -3.573 2.430 1.00 96.44 203 HIS A C 1
ATOM 1582 O O . HIS A 1 203 ? 7.081 -4.535 1.845 1.00 96.44 203 HIS A O 1
ATOM 1588 N N . GLU A 1 204 ? 5.805 -3.722 3.500 1.00 94.75 204 GLU A N 1
ATOM 1589 C CA . GLU A 1 204 ? 5.560 -5.039 4.093 1.00 94.75 204 GLU A CA 1
ATOM 1590 C C . GLU A 1 204 ? 4.780 -5.960 3.149 1.00 94.75 204 GLU A C 1
ATOM 1592 O O . GLU A 1 204 ? 5.071 -7.150 3.046 1.00 94.75 204 GLU A O 1
ATOM 1597 N N . HIS A 1 205 ? 3.852 -5.420 2.356 1.00 95.31 205 HIS A N 1
ATOM 1598 C CA . HIS A 1 205 ? 3.209 -6.207 1.306 1.00 95.31 205 HIS A CA 1
ATOM 1599 C C . HIS A 1 205 ? 4.187 -6.675 0.217 1.00 95.31 205 HIS A C 1
ATOM 1601 O O . HIS A 1 205 ? 3.970 -7.736 -0.370 1.00 95.31 205 HIS A O 1
ATOM 1607 N N . MET A 1 206 ? 5.280 -5.949 -0.046 1.00 96.19 206 MET A N 1
ATOM 1608 C CA . MET A 1 206 ? 6.321 -6.418 -0.972 1.00 96.19 206 MET A CA 1
ATOM 1609 C C . MET A 1 206 ? 7.035 -7.665 -0.435 1.00 96.19 206 MET A C 1
ATOM 1611 O O . MET A 1 206 ? 7.359 -8.565 -1.217 1.00 96.19 206 MET A O 1
ATOM 1615 N N . HIS A 1 207 ? 7.209 -7.779 0.884 1.00 94.19 207 HIS A N 1
ATOM 1616 C CA . HIS A 1 207 ? 7.693 -9.011 1.514 1.00 94.19 207 HIS A CA 1
ATOM 1617 C C . HIS A 1 207 ? 6.718 -10.177 1.344 1.00 94.19 207 HIS A C 1
ATOM 1619 O O . HIS A 1 207 ? 7.143 -11.278 0.972 1.00 94.19 207 HIS A O 1
ATOM 1625 N N . ASN A 1 208 ? 5.414 -9.921 1.476 1.00 93.31 208 ASN A N 1
ATOM 1626 C CA . ASN A 1 208 ? 4.368 -10.932 1.277 1.00 93.31 208 ASN A CA 1
ATOM 1627 C C . ASN A 1 208 ? 4.342 -11.520 -0.139 1.00 93.31 208 ASN A C 1
ATOM 1629 O O . ASN A 1 208 ? 3.756 -12.581 -0.335 1.00 93.31 208 ASN A O 1
ATOM 1633 N N . ILE A 1 209 ? 4.994 -10.888 -1.117 1.00 93.62 209 ILE A N 1
ATOM 1634 C CA . ILE A 1 209 ? 5.093 -11.383 -2.500 1.00 93.62 209 ILE A CA 1
ATOM 1635 C C . ILE A 1 209 ? 6.527 -11.768 -2.900 1.00 93.62 209 ILE A C 1
ATOM 1637 O O . ILE A 1 209 ? 6.834 -11.931 -4.087 1.00 93.62 209 ILE A O 1
ATOM 1641 N N . GLY A 1 210 ? 7.403 -11.928 -1.904 1.00 92.88 210 GLY A N 1
ATOM 1642 C CA . GLY A 1 210 ? 8.740 -12.496 -2.051 1.00 92.88 210 GLY A CA 1
ATOM 1643 C C . GLY A 1 210 ? 9.836 -11.511 -2.458 1.00 92.88 210 GLY A C 1
ATOM 1644 O O . GLY A 1 210 ? 10.937 -11.953 -2.791 1.00 92.88 210 GLY A O 1
ATOM 1645 N N . PHE A 1 211 ? 9.586 -10.197 -2.432 1.00 94.94 211 PHE A N 1
ATOM 1646 C CA . PHE A 1 211 ? 10.672 -9.218 -2.516 1.00 94.94 211 PHE A CA 1
ATOM 1647 C C . PHE A 1 211 ? 11.402 -9.107 -1.170 1.00 94.94 211 PHE A C 1
ATOM 1649 O O . PHE A 1 211 ? 10.823 -9.272 -0.099 1.00 94.94 211 PHE A O 1
ATOM 1656 N N . HIS A 1 212 ? 12.702 -8.817 -1.217 1.00 91.62 212 HIS A N 1
ATOM 1657 C CA . HIS A 1 212 ? 13.547 -8.710 -0.028 1.00 91.62 212 HIS A CA 1
ATOM 1658 C C . HIS A 1 212 ? 14.581 -7.599 -0.208 1.00 91.62 212 HIS A C 1
ATOM 1660 O O . HIS A 1 212 ? 14.929 -7.235 -1.329 1.00 91.62 212 HIS A O 1
ATOM 1666 N N . HIS A 1 213 ? 15.091 -7.085 0.907 1.00 89.62 213 HIS A N 1
ATOM 1667 C CA . HIS A 1 213 ? 16.152 -6.079 0.958 1.00 89.62 213 HIS A CA 1
ATOM 1668 C C . HIS A 1 213 ? 17.450 -6.561 1.654 1.00 89.62 213 HIS A C 1
ATOM 1670 O O . HIS A 1 213 ? 18.159 -5.760 2.258 1.00 89.62 213 HIS A O 1
ATOM 1676 N N . VAL A 1 214 ? 17.751 -7.869 1.659 1.00 78.19 214 VAL A N 1
ATOM 1677 C CA . VAL A 1 214 ? 19.011 -8.396 2.231 1.00 78.19 214 VAL A CA 1
ATOM 1678 C C . VAL A 1 214 ? 20.097 -8.454 1.159 1.00 78.19 214 VAL A C 1
ATOM 1680 O O . VAL A 1 214 ? 19.953 -9.149 0.162 1.00 78.19 214 VAL A O 1
ATOM 1683 N N . GLY A 1 215 ? 21.218 -7.770 1.386 1.00 71.81 215 GLY A N 1
ATOM 1684 C CA . GLY A 1 215 ? 22.344 -7.742 0.451 1.00 71.81 215 GLY A CA 1
ATOM 1685 C C . GLY A 1 215 ? 22.388 -6.454 -0.366 1.00 71.81 215 GLY A C 1
ATOM 1686 O O . GLY 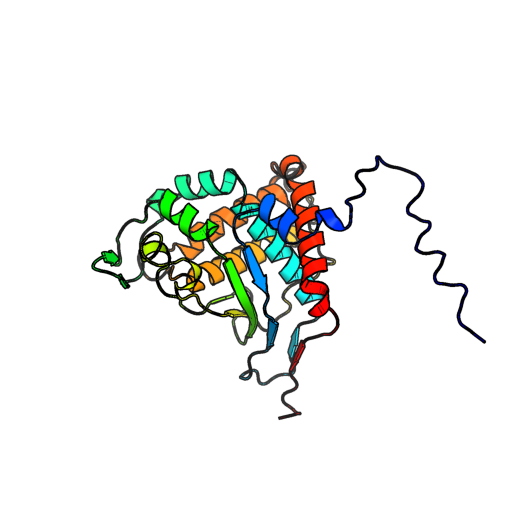A 1 215 ? 22.147 -5.376 0.165 1.00 71.81 215 GLY A O 1
ATOM 1687 N N . GLN A 1 216 ? 22.762 -6.555 -1.643 1.00 76.75 216 GLN A N 1
ATOM 1688 C CA . GLN A 1 216 ? 23.043 -5.385 -2.484 1.00 76.75 216 GLN A CA 1
ATOM 1689 C C . GLN A 1 216 ? 21.783 -4.615 -2.902 1.00 76.75 216 GLN A C 1
ATOM 1691 O O . GLN A 1 216 ? 21.847 -3.401 -3.080 1.00 76.75 216 GLN A O 1
ATOM 1696 N N . TYR A 1 217 ? 20.659 -5.310 -3.080 1.00 89.06 217 TYR A N 1
ATOM 1697 C CA . TYR A 1 217 ? 19.421 -4.711 -3.564 1.00 89.06 217 TYR A CA 1
ATOM 1698 C C . TYR A 1 217 ? 18.386 -4.605 -2.450 1.00 89.06 217 TYR A C 1
ATOM 1700 O O . TYR A 1 217 ? 18.208 -5.512 -1.635 1.00 89.06 217 TYR A O 1
ATOM 1708 N N . ALA A 1 218 ? 17.687 -3.477 -2.436 1.00 92.50 218 ALA A N 1
ATOM 1709 C CA . ALA A 1 218 ? 16.764 -3.083 -1.384 1.00 92.50 218 ALA A CA 1
ATOM 1710 C C . ALA A 1 218 ? 15.357 -2.854 -1.949 1.00 92.50 218 ALA A C 1
ATOM 1712 O O . ALA A 1 218 ? 14.742 -1.823 -1.695 1.00 92.50 218 ALA A O 1
ATOM 1713 N N . VAL A 1 219 ? 14.854 -3.804 -2.747 1.00 95.06 219 VAL A N 1
ATOM 1714 C CA . VAL A 1 219 ? 13.674 -3.582 -3.602 1.00 95.06 219 VAL A CA 1
ATOM 1715 C C . VAL A 1 219 ? 12.443 -3.097 -2.828 1.00 95.06 219 VAL A C 1
ATOM 1717 O O . VAL A 1 219 ? 11.898 -2.077 -3.235 1.00 95.06 219 VAL A O 1
ATOM 1720 N N . PRO A 1 220 ? 12.032 -3.695 -1.692 1.00 95.94 220 PRO A N 1
ATOM 1721 C CA . PRO A 1 220 ? 10.937 -3.146 -0.886 1.00 95.94 220 PRO A CA 1
ATOM 1722 C C . PRO A 1 220 ? 11.107 -1.660 -0.519 1.00 95.94 220 PRO A C 1
ATOM 1724 O O . PRO A 1 220 ? 10.156 -0.893 -0.650 1.00 95.94 220 PRO A O 1
ATOM 1727 N N . TYR A 1 221 ? 12.319 -1.214 -0.160 1.00 95.88 221 TYR A N 1
ATOM 1728 C CA . TYR A 1 221 ? 12.599 0.204 0.112 1.00 95.88 221 TYR A CA 1
ATOM 1729 C C . TYR A 1 221 ? 12.534 1.070 -1.146 1.00 95.88 221 TYR A C 1
ATOM 1731 O O . TYR A 1 221 ? 11.990 2.173 -1.097 1.00 95.88 221 TYR A O 1
ATOM 1739 N N . THR A 1 222 ? 13.050 0.583 -2.276 1.00 96.81 222 THR A N 1
ATOM 1740 C CA . THR A 1 222 ? 12.952 1.284 -3.563 1.00 96.81 222 THR A CA 1
ATOM 1741 C C . THR A 1 222 ? 11.490 1.514 -3.944 1.00 96.81 222 THR A C 1
ATOM 1743 O O . THR A 1 222 ? 11.092 2.640 -4.246 1.00 96.81 222 THR A O 1
ATOM 1746 N N . LEU A 1 223 ? 10.667 0.463 -3.879 1.00 98.00 223 LEU A N 1
ATOM 1747 C CA . LEU A 1 223 ? 9.255 0.545 -4.247 1.00 98.00 223 LEU A CA 1
ATOM 1748 C C . LEU A 1 223 ? 8.463 1.406 -3.242 1.00 98.00 223 LEU A C 1
ATOM 1750 O O . LEU A 1 223 ? 7.626 2.211 -3.655 1.00 98.00 223 LEU A O 1
ATOM 1754 N N . GLN A 1 224 ? 8.771 1.310 -1.943 1.00 97.75 224 GLN A N 1
ATOM 1755 C CA . GLN A 1 224 ? 8.247 2.216 -0.914 1.00 97.75 224 GLN A CA 1
ATOM 1756 C C . GLN A 1 224 ? 8.560 3.678 -1.241 1.00 97.75 224 GLN A C 1
ATOM 1758 O O . GLN A 1 224 ? 7.664 4.515 -1.183 1.00 97.75 224 GLN A O 1
ATOM 1763 N N . GLY A 1 225 ? 9.807 3.995 -1.605 1.00 98.12 225 GLY A N 1
ATOM 1764 C CA . GLY A 1 225 ? 10.224 5.359 -1.931 1.00 98.12 225 GLY A CA 1
ATOM 1765 C C . GLY A 1 225 ? 9.405 5.966 -3.070 1.00 98.12 225 GLY A C 1
ATOM 1766 O O . GLY A 1 225 ? 8.993 7.123 -2.977 1.00 98.12 225 GLY A O 1
ATOM 1767 N N . VAL A 1 226 ? 9.098 5.171 -4.101 1.00 98.62 226 VAL A N 1
ATOM 1768 C CA . VAL A 1 226 ? 8.236 5.595 -5.216 1.00 98.62 226 VAL A CA 1
ATOM 1769 C C . VAL A 1 226 ? 6.817 5.900 -4.735 1.00 98.62 226 VAL A C 1
ATOM 1771 O O . VAL A 1 226 ? 6.303 6.984 -5.012 1.00 98.62 226 VAL A O 1
ATOM 1774 N N . VAL A 1 227 ? 6.192 4.992 -3.979 1.00 98.62 227 VAL A N 1
ATOM 1775 C CA . VAL A 1 227 ? 4.832 5.203 -3.452 1.00 98.62 227 VAL A CA 1
ATOM 1776 C C . VAL A 1 227 ? 4.787 6.417 -2.520 1.00 98.62 227 VAL A C 1
ATOM 1778 O O . VAL A 1 227 ? 3.945 7.297 -2.696 1.00 98.62 227 VAL A O 1
ATOM 1781 N N . THR A 1 228 ? 5.718 6.522 -1.573 1.00 98.44 228 THR A N 1
ATOM 1782 C CA . THR A 1 228 ? 5.778 7.638 -0.623 1.00 98.44 228 THR A CA 1
ATOM 1783 C C . THR A 1 228 ? 6.023 8.979 -1.318 1.00 98.44 228 THR A C 1
ATOM 1785 O O . THR A 1 228 ? 5.413 9.971 -0.923 1.00 98.44 228 THR A O 1
ATOM 1788 N N . ASP A 1 229 ? 6.854 9.056 -2.364 1.00 98.38 229 ASP A N 1
ATOM 1789 C CA . ASP A 1 229 ? 7.061 10.312 -3.102 1.00 98.38 229 ASP A CA 1
ATOM 1790 C C . ASP A 1 229 ? 5.795 10.775 -3.837 1.00 98.38 229 ASP A C 1
ATOM 1792 O O . ASP A 1 229 ? 5.448 11.958 -3.767 1.00 98.38 229 ASP A O 1
ATOM 1796 N N . ILE A 1 230 ? 5.074 9.849 -4.480 1.00 98.62 230 ILE A N 1
ATOM 1797 C CA . ILE A 1 230 ? 3.782 10.135 -5.123 1.00 98.62 230 ILE A CA 1
ATOM 1798 C C . ILE A 1 230 ? 2.801 10.680 -4.085 1.00 98.62 230 ILE A C 1
ATOM 1800 O O . ILE A 1 230 ? 2.225 11.752 -4.278 1.00 98.62 230 ILE A O 1
ATOM 1804 N N . LEU A 1 231 ? 2.657 9.987 -2.953 1.00 98.62 231 LEU A N 1
ATOM 1805 C CA . LEU A 1 231 ? 1.744 10.394 -1.887 1.00 98.62 231 LEU A CA 1
ATOM 1806 C C . LEU A 1 231 ? 2.132 11.741 -1.280 1.00 98.62 231 LEU A C 1
ATOM 1808 O O . LEU A 1 231 ? 1.269 12.594 -1.100 1.00 98.62 231 LEU A O 1
ATOM 1812 N N . ASN A 1 232 ? 3.417 11.998 -1.044 1.00 98.25 232 ASN A N 1
ATOM 1813 C CA . ASN A 1 232 ? 3.873 13.298 -0.561 1.00 98.25 232 ASN A CA 1
ATOM 1814 C C . ASN A 1 232 ? 3.469 14.421 -1.529 1.00 98.25 232 ASN A C 1
ATOM 1816 O O . ASN A 1 232 ? 2.941 15.439 -1.084 1.00 98.25 232 ASN A O 1
ATOM 1820 N N . LYS A 1 233 ? 3.651 14.244 -2.844 1.00 97.88 233 LYS A N 1
ATOM 1821 C CA . LYS A 1 233 ? 3.258 15.235 -3.867 1.00 97.88 233 LYS A CA 1
ATOM 1822 C C . LYS A 1 233 ? 1.744 15.439 -3.983 1.00 97.88 233 LYS A C 1
ATOM 1824 O O . LYS A 1 233 ? 1.313 16.501 -4.426 1.00 97.88 233 LYS A O 1
ATOM 1829 N N . ILE A 1 234 ? 0.942 14.445 -3.603 1.00 98.19 234 ILE A N 1
ATOM 1830 C CA . ILE A 1 234 ? -0.521 14.566 -3.523 1.00 98.19 234 ILE A CA 1
ATOM 1831 C C . ILE A 1 234 ? -0.930 15.301 -2.240 1.00 98.19 234 ILE A C 1
ATOM 1833 O O . ILE A 1 234 ? -1.803 16.166 -2.276 1.00 98.19 234 ILE A O 1
ATOM 1837 N N . LEU A 1 235 ? -0.310 14.955 -1.110 1.00 97.69 235 LEU A N 1
ATOM 1838 C CA . LEU A 1 235 ? -0.808 15.324 0.211 1.00 97.69 235 LEU A CA 1
ATOM 1839 C C . LEU A 1 235 ? -0.232 16.639 0.747 1.00 97.69 235 LEU A C 1
ATOM 1841 O O . LEU A 1 235 ? -0.993 17.408 1.329 1.00 97.69 235 LEU A O 1
ATOM 1845 N N . TRP A 1 236 ? 1.069 16.922 0.580 1.00 96.25 236 TRP A N 1
ATOM 1846 C CA . TRP A 1 236 ? 1.692 18.064 1.280 1.00 96.25 236 TRP A CA 1
ATOM 1847 C C . TRP A 1 236 ? 3.011 18.629 0.716 1.00 96.25 236 TRP A C 1
ATOM 1849 O O . TRP A 1 236 ? 3.323 19.775 1.021 1.00 96.25 236 TRP A O 1
ATOM 1859 N N . LYS A 1 237 ? 3.811 17.878 -0.060 1.00 92.50 237 LYS A N 1
ATOM 1860 C CA . LYS A 1 237 ? 5.256 18.132 -0.301 1.00 92.50 237 LYS A CA 1
ATOM 1861 C C . LYS A 1 237 ? 5.606 19.566 -0.689 1.00 92.50 237 LYS A C 1
ATOM 1863 O O . LYS A 1 237 ? 6.584 20.105 -0.188 1.00 92.50 237 LYS A O 1
ATOM 1868 N N . ASP A 1 238 ? 4.806 20.183 -1.553 1.00 90.00 238 ASP A N 1
ATOM 1869 C CA . ASP A 1 238 ? 5.085 21.528 -2.072 1.00 90.00 238 ASP A CA 1
ATOM 1870 C C . ASP A 1 238 ? 4.446 22.642 -1.216 1.00 90.00 238 ASP A C 1
ATOM 1872 O O . ASP A 1 238 ? 4.742 23.830 -1.378 1.00 90.00 238 ASP A O 1
ATOM 1876 N N . ALA A 1 239 ? 3.618 22.271 -0.238 1.00 88.25 239 ALA A N 1
ATOM 1877 C CA . ALA A 1 239 ? 2.970 23.206 0.674 1.00 88.25 239 ALA A CA 1
ATOM 1878 C C . ALA A 1 239 ? 3.912 23.826 1.701 1.00 88.25 239 ALA A C 1
ATOM 1880 O O . ALA A 1 239 ? 3.666 24.942 2.163 1.00 88.25 239 ALA A O 1
ATOM 1881 N N . ILE A 1 240 ? 5.057 23.192 1.958 1.00 89.38 240 ILE A N 1
ATOM 1882 C CA . ILE A 1 240 ? 6.125 23.777 2.780 1.00 89.38 240 ILE A CA 1
ATOM 1883 C C . ILE A 1 240 ? 6.746 25.030 2.143 1.00 89.38 240 ILE A C 1
ATOM 1885 O O . ILE A 1 240 ? 7.381 25.821 2.835 1.00 89.38 240 ILE A O 1
ATOM 1889 N N . TYR A 1 241 ? 6.547 25.229 0.837 1.00 88.75 241 TYR A N 1
ATOM 1890 C CA . TYR A 1 241 ? 7.011 26.405 0.098 1.00 88.75 241 TYR A CA 1
ATOM 1891 C C . TYR A 1 241 ? 5.884 27.413 -0.174 1.00 88.75 241 TYR A C 1
ATOM 1893 O O . TYR A 1 241 ? 6.051 28.321 -0.986 1.00 88.75 241 TYR A O 1
ATOM 1901 N N . GLY A 1 242 ? 4.730 27.262 0.487 1.00 82.56 242 GLY A N 1
ATOM 1902 C CA . GLY A 1 242 ? 3.568 28.137 0.303 1.00 82.56 242 GLY A CA 1
ATOM 1903 C C . GLY A 1 242 ? 2.807 27.895 -1.004 1.00 82.56 242 GLY A C 1
ATOM 1904 O O . GLY A 1 242 ? 2.085 28.780 -1.459 1.00 82.56 242 GLY A O 1
ATOM 1905 N N . THR A 1 243 ? 2.969 26.719 -1.620 1.00 86.25 243 THR A N 1
ATOM 1906 C CA . THR A 1 243 ? 2.279 26.334 -2.864 1.00 86.25 243 THR A CA 1
ATOM 1907 C C . THR A 1 243 ? 1.342 25.144 -2.658 1.00 86.25 243 THR A C 1
ATOM 1909 O O . THR A 1 243 ? 1.377 24.492 -1.625 1.00 86.25 243 THR A O 1
ATOM 1912 N N . ASN A 1 244 ? 0.468 24.837 -3.616 1.00 87.19 244 ASN A N 1
ATOM 1913 C CA . ASN A 1 244 ? -0.316 23.603 -3.526 1.00 87.19 244 ASN A CA 1
ATOM 1914 C C . ASN A 1 244 ? 0.566 22.393 -3.869 1.00 87.19 244 ASN A C 1
ATOM 1916 O O . ASN A 1 244 ? 1.374 22.508 -4.793 1.00 87.19 244 ASN A O 1
ATOM 1920 N N . PRO A 1 245 ? 0.392 21.232 -3.203 1.00 92.31 245 PRO A N 1
ATOM 1921 C CA . PRO A 1 245 ? 1.067 20.006 -3.610 1.00 92.31 245 PRO A CA 1
ATOM 1922 C C . PRO A 1 245 ? 0.785 19.710 -5.088 1.00 92.31 245 PRO A C 1
ATOM 1924 O O . PRO A 1 245 ? -0.367 19.740 -5.532 1.00 92.31 245 PRO A O 1
ATOM 1927 N N . SER A 1 246 ? 1.844 19.453 -5.849 1.00 93.50 246 SER A N 1
ATOM 1928 C CA . SER A 1 246 ? 1.852 19.400 -7.317 1.00 93.50 246 SER A CA 1
ATOM 1929 C C . SER A 1 246 ? 0.886 18.387 -7.922 1.00 93.50 246 SER A C 1
ATOM 1931 O O . SER A 1 246 ? 0.439 18.577 -9.052 1.00 93.50 246 SER A O 1
ATOM 1933 N N . LEU A 1 247 ? 0.527 17.335 -7.183 1.00 97.19 247 LEU A N 1
ATOM 1934 C CA . LEU A 1 247 ? -0.414 16.309 -7.632 1.00 97.19 247 LEU A CA 1
ATOM 1935 C C . LEU A 1 247 ? -1.779 16.373 -6.929 1.00 97.19 247 LEU A C 1
ATOM 1937 O O . LEU A 1 247 ? -2.664 15.587 -7.268 1.00 97.19 247 LEU A O 1
ATOM 1941 N N . LYS A 1 248 ? -1.989 17.307 -5.989 1.00 96.56 248 LYS A N 1
ATOM 1942 C CA . LYS A 1 248 ? -3.235 17.401 -5.209 1.00 96.56 248 LYS A CA 1
ATOM 1943 C C . LYS A 1 248 ? -4.455 17.564 -6.107 1.00 96.56 248 LYS A C 1
ATOM 1945 O O . LYS A 1 248 ? -5.363 16.746 -6.058 1.00 96.56 248 LYS A O 1
ATOM 1950 N N . GLU A 1 249 ? -4.472 18.585 -6.960 1.00 95.94 249 GLU A N 1
ATOM 1951 C CA . GLU A 1 249 ? -5.643 18.877 -7.802 1.00 95.94 249 GLU A CA 1
ATOM 1952 C C . GLU A 1 249 ? -5.941 17.773 -8.822 1.00 95.94 249 GLU A C 1
ATOM 1954 O O . GLU A 1 249 ? -7.093 17.589 -9.200 1.00 95.94 249 GLU A O 1
ATOM 1959 N N . LYS A 1 250 ? -4.921 17.006 -9.226 1.00 97.62 250 LYS A N 1
ATOM 1960 C CA . LYS A 1 250 ? -5.069 15.883 -10.158 1.00 97.62 250 LYS A CA 1
ATOM 1961 C C . LYS A 1 250 ? -5.768 14.677 -9.522 1.00 97.62 250 LYS A C 1
ATOM 1963 O O . LYS A 1 250 ? -6.475 13.958 -10.227 1.00 97.62 250 LYS A O 1
ATOM 1968 N N . TYR A 1 251 ? -5.550 14.449 -8.223 1.00 98.19 251 TYR A N 1
ATOM 1969 C CA . TYR A 1 251 ? -5.929 13.197 -7.559 1.00 98.19 251 TYR A CA 1
ATOM 1970 C C . TYR A 1 251 ? -6.825 13.338 -6.320 1.00 98.19 251 TYR A C 1
ATOM 1972 O O . TYR A 1 251 ? -7.251 12.322 -5.773 1.00 98.19 251 TYR A O 1
ATOM 1980 N N . LYS A 1 252 ? -7.136 14.554 -5.852 1.00 96.94 252 LYS A N 1
ATOM 1981 C CA . LYS A 1 252 ? -7.921 14.769 -4.618 1.00 96.94 252 LYS A CA 1
ATOM 1982 C C . LYS A 1 252 ? -9.287 14.073 -4.634 1.00 96.94 252 LYS A C 1
ATOM 1984 O O . LYS A 1 252 ? -9.711 13.552 -3.607 1.00 96.94 252 LYS A O 1
ATOM 1989 N N . ASP A 1 253 ? -9.960 14.044 -5.782 1.00 95.75 253 ASP A N 1
ATOM 1990 C CA . ASP A 1 253 ? -11.300 13.466 -5.887 1.00 95.75 253 ASP A CA 1
ATOM 1991 C C . ASP A 1 253 ? -11.221 11.935 -5.811 1.00 95.75 253 ASP A C 1
ATOM 1993 O O . ASP A 1 253 ? -12.010 11.314 -5.105 1.00 95.75 253 ASP A O 1
ATOM 1997 N N . GLN A 1 254 ? -10.199 11.339 -6.430 1.00 97.31 254 GLN A N 1
ATOM 1998 C CA . GLN A 1 254 ? -9.901 9.909 -6.361 1.00 97.31 254 GLN A CA 1
ATOM 1999 C C . GLN A 1 254 ? -9.465 9.480 -4.952 1.00 97.31 254 GLN A C 1
ATOM 2001 O O . GLN A 1 254 ? -9.857 8.408 -4.495 1.00 97.31 254 GLN A O 1
ATOM 2006 N N . VAL A 1 255 ? -8.702 10.319 -4.233 1.00 97.50 255 VAL A N 1
ATOM 2007 C CA . VAL A 1 255 ? -8.391 10.101 -2.806 1.00 97.50 255 VAL A CA 1
ATOM 2008 C C . VAL A 1 255 ? -9.688 10.002 -2.002 1.00 97.50 255 VAL A C 1
ATOM 2010 O O . VAL A 1 255 ? -9.898 9.019 -1.293 1.00 97.50 255 VAL A O 1
ATOM 2013 N N . ASN A 1 256 ? -10.571 10.996 -2.130 1.00 95.69 256 ASN A N 1
ATOM 2014 C CA . ASN A 1 256 ? -11.829 11.034 -1.385 1.00 95.69 256 ASN A CA 1
ATOM 2015 C C . ASN A 1 256 ? -12.749 9.856 -1.749 1.00 95.69 256 ASN A C 1
ATOM 2017 O O . ASN A 1 256 ? -13.352 9.254 -0.860 1.00 95.69 256 ASN A O 1
ATOM 2021 N N . GLU A 1 257 ? -12.831 9.503 -3.035 1.00 95.50 257 GLU A N 1
ATOM 2022 C CA . GLU A 1 257 ? -13.633 8.379 -3.529 1.00 95.50 257 GLU A CA 1
ATOM 2023 C C . GLU A 1 257 ? -13.146 7.040 -2.958 1.00 95.50 257 GLU A C 1
ATOM 2025 O O . GLU A 1 257 ? -13.942 6.279 -2.402 1.00 95.50 257 GLU A O 1
ATOM 2030 N N . LEU A 1 258 ? -11.840 6.762 -3.032 1.00 96.69 258 LEU A N 1
ATOM 2031 C CA . LEU A 1 258 ? -11.273 5.521 -2.504 1.00 96.69 258 LEU A CA 1
ATOM 2032 C C . LEU A 1 258 ? -11.398 5.442 -0.979 1.00 96.69 258 LEU A C 1
ATOM 2034 O O . LEU A 1 258 ? -11.740 4.380 -0.463 1.00 96.69 258 LEU A O 1
ATOM 2038 N N . ILE A 1 259 ? -11.193 6.541 -0.246 1.00 96.00 259 ILE A N 1
ATOM 2039 C CA . ILE A 1 259 ? -11.407 6.560 1.212 1.00 96.00 259 ILE A CA 1
ATOM 2040 C C . ILE A 1 259 ? -12.862 6.214 1.544 1.00 96.00 259 ILE A C 1
ATOM 2042 O O . ILE A 1 259 ? -13.111 5.350 2.387 1.00 96.00 259 ILE A O 1
ATOM 2046 N N . ALA A 1 260 ? -13.825 6.844 0.869 1.00 94.12 260 ALA A N 1
ATOM 2047 C CA . ALA A 1 260 ? -15.242 6.565 1.082 1.00 94.12 260 ALA A CA 1
ATOM 2048 C C . ALA A 1 260 ? -15.591 5.099 0.773 1.00 94.12 260 ALA A C 1
ATOM 2050 O O . ALA A 1 260 ? -16.319 4.473 1.549 1.00 94.12 260 ALA A O 1
ATOM 2051 N N . TYR A 1 261 ? -15.022 4.527 -0.293 1.00 94.94 261 TYR A N 1
ATOM 2052 C CA . TYR A 1 261 ? -15.150 3.102 -0.597 1.00 94.94 261 TYR A CA 1
ATOM 2053 C C . TYR A 1 261 ? -14.601 2.219 0.530 1.00 94.94 261 TYR A C 1
ATOM 2055 O O . TYR A 1 261 ? -15.347 1.403 1.066 1.00 94.94 261 TYR A O 1
ATOM 2063 N N . TYR A 1 262 ? -13.340 2.395 0.943 1.00 95.06 262 TYR A N 1
ATOM 2064 C CA . TYR A 1 262 ? -12.719 1.540 1.965 1.00 95.06 262 TYR A CA 1
ATOM 2065 C C . TYR A 1 262 ? -13.449 1.632 3.315 1.00 95.06 262 TYR A C 1
ATOM 2067 O O . TYR A 1 262 ? -13.687 0.614 3.963 1.00 95.06 262 TYR A O 1
ATOM 2075 N N . LEU A 1 263 ? -13.882 2.824 3.731 1.00 93.88 263 LEU A N 1
ATOM 2076 C CA . LEU A 1 263 ? -14.670 2.979 4.960 1.00 93.88 263 LEU A CA 1
ATOM 2077 C C . LEU A 1 263 ? -16.061 2.329 4.863 1.00 93.88 263 LEU A C 1
ATOM 2079 O O . LEU A 1 263 ? -16.609 1.900 5.880 1.00 93.88 263 LEU A O 1
ATOM 2083 N N . THR A 1 264 ? -16.628 2.238 3.659 1.00 92.38 264 THR A N 1
ATOM 2084 C CA . THR A 1 264 ? -17.937 1.617 3.416 1.00 92.38 264 THR A CA 1
ATOM 2085 C C . THR A 1 264 ? -17.842 0.095 3.332 1.00 92.38 264 THR A C 1
ATOM 2087 O O . THR A 1 264 ? -18.592 -0.594 4.028 1.00 92.38 264 THR A O 1
ATOM 2090 N N . GLU A 1 265 ? -16.917 -0.426 2.523 1.00 93.12 265 GLU A N 1
ATOM 2091 C CA . GLU A 1 265 ? -16.670 -1.863 2.318 1.00 93.12 265 GLU A CA 1
ATOM 2092 C C . GLU A 1 265 ? -16.339 -2.547 3.655 1.00 93.12 265 GLU A C 1
ATOM 2094 O O . GLU A 1 265 ? -16.949 -3.549 4.041 1.00 93.12 265 GLU A O 1
ATOM 2099 N N . TYR A 1 266 ? -15.451 -1.935 4.442 1.00 94.19 266 TYR A N 1
ATOM 2100 C CA . TYR A 1 266 ? -14.956 -2.508 5.694 1.00 94.19 266 TYR A CA 1
ATOM 2101 C C . TYR A 1 266 ? -15.687 -2.007 6.943 1.00 94.19 266 TYR A C 1
ATOM 2103 O O . TYR A 1 266 ? -15.218 -2.230 8.057 1.00 94.19 266 TYR A O 1
ATOM 2111 N N . LYS A 1 267 ? -16.872 -1.390 6.807 1.00 93.88 267 LYS A N 1
ATOM 2112 C CA . LYS A 1 267 ? -17.651 -0.866 7.951 1.00 93.88 267 LYS A CA 1
ATOM 2113 C C . LYS A 1 267 ? -17.901 -1.898 9.055 1.00 93.88 267 LYS A C 1
ATOM 2115 O O . LYS A 1 267 ? -18.003 -1.545 10.224 1.00 93.88 267 LYS A O 1
ATOM 2120 N N . HIS A 1 268 ? -17.987 -3.176 8.689 1.00 93.06 268 HIS A N 1
ATOM 2121 C CA . HIS A 1 268 ? -18.204 -4.278 9.619 1.00 93.06 268 HIS A CA 1
ATOM 2122 C C . HIS A 1 268 ? -17.022 -4.485 10.586 1.00 93.06 268 HIS A C 1
ATOM 2124 O O . HIS A 1 268 ? -17.244 -4.905 11.720 1.00 93.06 268 HIS A O 1
ATOM 2130 N N . LEU A 1 269 ? -15.798 -4.118 10.185 1.00 94.00 269 LEU A N 1
ATOM 2131 C CA . LEU A 1 269 ? -14.594 -4.146 11.026 1.00 94.00 269 LEU A CA 1
ATOM 2132 C C . LEU A 1 269 ? -14.473 -2.918 11.948 1.00 94.00 269 LEU A C 1
ATOM 2134 O O . LEU A 1 269 ? -13.609 -2.892 12.826 1.00 94.00 269 LEU A O 1
ATOM 2138 N N . LEU A 1 270 ? -15.326 -1.904 11.756 1.00 94.75 270 LEU A N 1
ATOM 2139 C CA . LEU A 1 270 ? -15.276 -0.600 12.432 1.00 94.75 270 LEU A CA 1
ATOM 2140 C C . LEU A 1 270 ? -16.312 -0.445 13.557 1.00 94.75 270 LEU A C 1
ATOM 2142 O O . LEU A 1 270 ? -16.505 0.659 14.062 1.00 94.75 270 LEU A O 1
ATOM 2146 N N . ASN A 1 271 ? -17.000 -1.526 13.928 1.00 89.56 271 ASN A N 1
ATOM 2147 C CA . ASN A 1 271 ? -18.052 -1.488 14.947 1.00 89.56 271 ASN A CA 1
ATOM 2148 C C . ASN A 1 271 ? -17.502 -1.361 16.373 1.00 89.56 271 ASN A C 1
ATOM 2150 O O . ASN A 1 271 ? -18.145 -0.751 17.223 1.00 89.56 271 ASN A O 1
ATOM 2154 N N . GLU A 1 272 ? -16.332 -1.943 16.632 1.00 92.69 272 GLU A N 1
ATOM 2155 C CA . GLU A 1 272 ? -15.721 -1.994 17.958 1.00 92.69 272 GLU A CA 1
ATOM 2156 C C . GLU A 1 272 ? -14.196 -2.036 17.877 1.00 92.69 272 GLU A C 1
ATOM 2158 O O . GLU A 1 272 ? -13.606 -2.337 16.833 1.00 92.69 272 GLU A O 1
ATOM 2163 N N . ASP A 1 273 ? -13.556 -1.730 18.998 1.00 94.44 273 ASP A N 1
ATOM 2164 C CA . ASP A 1 273 ? -12.117 -1.858 19.163 1.00 94.44 273 ASP A CA 1
ATOM 2165 C C . ASP A 1 273 ? -11.711 -3.340 19.202 1.00 94.44 273 ASP A C 1
ATOM 2167 O O . ASP A 1 273 ? -12.407 -4.173 19.778 1.00 94.44 273 ASP A O 1
ATOM 2171 N N . THR A 1 274 ? -10.555 -3.685 18.630 1.00 93.62 274 THR A N 1
ATOM 2172 C CA . THR A 1 274 ? -9.955 -5.010 18.865 1.00 93.62 274 THR A CA 1
ATOM 2173 C C . THR A 1 274 ? -9.162 -4.935 20.163 1.00 93.62 274 THR A C 1
ATOM 2175 O O . THR A 1 274 ? -8.213 -4.158 20.238 1.00 93.62 274 THR A O 1
ATOM 2178 N N . VAL A 1 275 ? -9.516 -5.722 21.181 1.00 91.62 275 VAL A N 1
ATOM 2179 C CA . VAL A 1 275 ? -8.894 -5.656 22.515 1.00 91.62 275 VAL A CA 1
ATOM 2180 C C . VAL A 1 275 ? -8.185 -6.961 22.857 1.00 91.62 275 VAL A C 1
ATOM 2182 O O . VAL A 1 275 ? -8.712 -8.049 22.644 1.00 91.62 275 VAL A O 1
ATOM 2185 N N . PHE A 1 276 ? -6.995 -6.837 23.436 1.00 89.19 276 PHE A N 1
ATOM 2186 C CA . PHE A 1 276 ? -6.258 -7.920 24.065 1.00 89.19 276 PHE A CA 1
ATOM 2187 C C . PHE A 1 276 ? -6.019 -7.583 25.536 1.00 89.19 276 PHE A C 1
ATOM 2189 O O . PHE A 1 276 ? -5.329 -6.610 25.852 1.00 89.19 276 PHE A O 1
ATOM 2196 N N . ASP A 1 277 ? -6.559 -8.417 26.423 1.00 85.62 277 ASP A N 1
ATOM 2197 C CA . ASP A 1 277 ? -6.366 -8.328 27.867 1.00 85.62 277 ASP A CA 1
ATOM 2198 C C . ASP A 1 277 ? -5.625 -9.581 28.372 1.00 85.62 277 ASP A C 1
ATOM 2200 O O . ASP A 1 277 ? -6.210 -10.668 28.417 1.00 85.62 277 ASP A O 1
ATOM 2204 N N . PRO A 1 278 ? -4.340 -9.469 28.763 1.00 78.81 278 PRO A N 1
ATOM 2205 C CA . PRO A 1 278 ? -3.565 -10.612 29.237 1.00 78.81 278 PRO A CA 1
ATOM 2206 C C . PRO A 1 278 ? -4.089 -11.193 30.560 1.00 78.81 278 PRO A C 1
ATOM 2208 O O . PRO A 1 278 ? -3.708 -12.310 30.899 1.00 78.81 278 PRO A O 1
ATOM 2211 N N . SER A 1 279 ? -4.941 -10.472 31.303 1.00 79.75 279 SER A N 1
ATOM 2212 C CA . SER A 1 279 ? -5.545 -10.956 32.553 1.00 79.75 279 SER A CA 1
ATOM 2213 C C . SER A 1 279 ? -6.739 -11.894 32.348 1.00 79.75 279 SER A C 1
ATOM 2215 O O . SER A 1 279 ? -7.182 -12.524 33.305 1.00 79.75 279 SER A O 1
ATOM 2217 N N . GLN A 1 280 ? -7.238 -12.013 31.111 1.00 74.88 280 GLN A N 1
ATOM 2218 C CA . GLN A 1 280 ? -8.333 -12.918 30.742 1.00 74.88 280 GLN A CA 1
ATOM 2219 C C . GLN A 1 280 ? -7.852 -14.232 30.100 1.00 74.88 280 GLN A C 1
ATOM 2221 O O . GLN A 1 280 ? -8.660 -14.955 29.517 1.00 74.88 280 GLN A O 1
ATOM 2226 N N . LYS A 1 281 ? -6.549 -14.532 30.188 1.00 58.59 281 LYS A N 1
ATOM 2227 C CA . LYS A 1 281 ? -5.959 -15.813 29.769 1.00 58.59 281 LYS A CA 1
ATOM 2228 C C . LYS A 1 281 ? -6.006 -16.868 30.869 1.00 58.59 281 LYS A C 1
ATOM 2230 O O . LYS A 1 281 ? -5.845 -16.499 32.053 1.00 58.59 281 LYS A O 1
#